Protein AF-A0A9D8S7I3-F1 (afdb_monomer)

Mean predicted aligned error: 7.68 Å

Nearest PDB structures (foldseek):
  5wd8-assembly2_B  TM=4.582E-01  e=3.144E+00  Legionella pneumophila subsp. pneumophila ATCC 43290
  5wd9-assembly1_A  TM=4.710E-01  e=4.206E+00  Legionella pneumophila subsp. pneumophila ATCC 43290
  8bfi-assembly1_C  TM=2.052E-01  e=3.720E-01  Homo sapiens
  5k2b-assembly1_A  TM=2.779E-01  e=8.708E+00  unclassified

Structure (mmCIF, N/CA/C/O backbone):
data_AF-A0A9D8S7I3-F1
#
_entry.id   AF-A0A9D8S7I3-F1
#
loop_
_atom_site.group_PDB
_atom_site.id
_atom_site.type_symbol
_atom_site.label_atom_id
_atom_site.label_alt_id
_atom_site.label_comp_id
_atom_site.label_asym_id
_atom_site.label_entity_id
_atom_site.label_seq_id
_atom_site.pdbx_PDB_ins_code
_atom_site.Cartn_x
_atom_site.Cartn_y
_atom_site.Cartn_z
_atom_site.occupancy
_atom_site.B_iso_or_equiv
_atom_site.auth_seq_id
_atom_site.auth_comp_id
_atom_site.auth_asym_id
_atom_site.auth_atom_id
_atom_site.pdbx_PDB_model_num
ATOM 1 N N . MET A 1 1 ? 36.099 31.586 11.667 1.00 36.06 1 MET A N 1
ATOM 2 C CA . MET A 1 1 ? 34.747 31.109 11.296 1.00 36.06 1 MET A CA 1
ATOM 3 C C . MET A 1 1 ? 34.737 30.812 9.806 1.00 36.06 1 MET A C 1
ATOM 5 O O . MET A 1 1 ? 34.717 31.742 9.014 1.00 36.06 1 MET A O 1
ATOM 9 N N . PHE A 1 2 ? 34.834 29.540 9.418 1.00 35.31 2 PHE A N 1
ATOM 10 C CA . PHE A 1 2 ? 34.779 29.132 8.013 1.00 35.31 2 PHE A CA 1
ATOM 11 C C . PHE A 1 2 ? 33.357 28.682 7.681 1.00 35.31 2 PHE A C 1
ATOM 13 O O . PHE A 1 2 ? 32.871 27.690 8.223 1.00 35.31 2 PHE A O 1
ATOM 20 N N . PHE A 1 3 ? 32.688 29.420 6.799 1.00 35.22 3 PHE A N 1
ATOM 21 C CA . PHE A 1 3 ? 31.424 28.997 6.211 1.00 35.22 3 PHE A CA 1
ATOM 22 C C . PHE A 1 3 ? 31.692 27.800 5.294 1.00 35.22 3 PHE A C 1
ATOM 24 O O . PHE A 1 3 ? 32.114 27.961 4.149 1.00 35.22 3 PHE A O 1
ATOM 31 N N . LYS A 1 4 ? 31.458 26.580 5.793 1.00 34.69 4 LYS A N 1
ATOM 32 C CA . LYS A 1 4 ? 31.319 25.407 4.924 1.00 34.69 4 LYS A CA 1
ATOM 33 C C . LYS A 1 4 ? 30.121 25.661 4.009 1.00 34.69 4 LYS A C 1
ATOM 35 O O . LYS A 1 4 ? 28.990 25.777 4.483 1.00 34.69 4 LYS A O 1
ATOM 40 N N . LYS A 1 5 ? 30.376 25.759 2.699 1.00 36.00 5 LYS A N 1
ATOM 41 C CA . LYS A 1 5 ? 29.340 25.613 1.669 1.00 36.00 5 LYS A CA 1
ATOM 42 C C . LYS A 1 5 ? 28.537 24.362 2.022 1.00 36.00 5 LYS A C 1
ATOM 44 O O . LYS A 1 5 ? 29.113 23.283 2.117 1.00 36.00 5 LYS A O 1
ATOM 49 N N . LYS A 1 6 ? 27.229 24.511 2.237 1.00 41.22 6 LYS A N 1
ATOM 50 C CA . LYS A 1 6 ? 26.318 23.367 2.261 1.00 41.22 6 LYS A CA 1
ATOM 51 C C . LYS A 1 6 ? 26.423 22.713 0.888 1.00 41.22 6 LYS A C 1
ATOM 53 O O . LYS A 1 6 ? 25.974 23.293 -0.101 1.00 41.22 6 LYS A O 1
ATOM 58 N N . GLU A 1 7 ? 27.073 21.558 0.824 1.00 38.31 7 GLU A N 1
ATOM 59 C CA . GLU A 1 7 ? 26.947 20.667 -0.318 1.00 38.31 7 GLU A CA 1
ATOM 60 C C . GLU A 1 7 ? 25.452 20.414 -0.507 1.00 38.31 7 GLU A C 1
ATOM 62 O O . GLU A 1 7 ? 24.740 20.034 0.427 1.00 38.31 7 GLU A O 1
ATOM 67 N N . LYS A 1 8 ? 24.941 20.730 -1.701 1.00 39.38 8 LYS A N 1
ATOM 68 C CA . LYS A 1 8 ? 23.616 20.255 -2.091 1.00 39.38 8 LYS A CA 1
ATOM 69 C C . LYS A 1 8 ? 23.688 18.730 -1.990 1.00 39.38 8 LYS A C 1
ATOM 71 O O . LYS A 1 8 ? 24.671 18.190 -2.499 1.00 39.38 8 LYS A O 1
ATOM 76 N N . PRO A 1 9 ? 22.713 18.039 -1.371 1.00 38.72 9 PRO A N 1
ATOM 77 C CA . PRO A 1 9 ? 22.682 16.588 -1.444 1.00 38.72 9 PRO A CA 1
ATOM 78 C C . PRO A 1 9 ? 22.732 16.245 -2.928 1.00 38.72 9 PRO A C 1
ATOM 80 O O . PRO A 1 9 ? 21.897 16.713 -3.708 1.00 38.72 9 PRO A O 1
ATOM 83 N N . GLN A 1 10 ? 23.794 15.554 -3.324 1.00 39.06 10 GLN A N 1
ATOM 84 C CA . GLN A 1 10 ? 24.026 15.122 -4.688 1.00 39.06 10 GLN A CA 1
ATOM 85 C C . GLN A 1 10 ? 22.962 14.061 -4.954 1.00 39.06 10 GLN A C 1
ATOM 87 O O . GLN A 1 10 ? 23.153 12.884 -4.681 1.00 39.06 10 GLN A O 1
ATOM 92 N N . GLY A 1 11 ? 21.762 14.519 -5.311 1.00 39.94 11 GLY A N 1
ATOM 93 C CA . GLY A 1 11 ? 20.590 13.670 -5.410 1.00 39.94 11 GLY A CA 1
ATOM 94 C C . GLY A 1 11 ? 20.844 12.617 -6.466 1.00 39.94 11 GLY A C 1
ATOM 95 O O . GLY A 1 11 ? 20.935 12.984 -7.624 1.00 39.94 11 GLY A O 1
ATOM 96 N N . TYR A 1 12 ? 20.987 11.361 -6.043 1.00 47.66 12 TYR A N 1
ATOM 97 C CA . TYR A 1 12 ? 20.798 10.134 -6.818 1.00 47.66 12 TYR A CA 1
ATOM 98 C C . TYR A 1 12 ? 21.032 10.262 -8.337 1.00 47.66 12 TYR A C 1
ATOM 100 O O . TYR A 1 12 ? 20.147 9.942 -9.124 1.00 47.66 12 TYR A O 1
ATOM 108 N N . VAL A 1 13 ? 22.199 10.742 -8.787 1.00 43.53 13 VAL A N 1
ATOM 109 C CA . VAL A 1 13 ? 22.517 10.766 -10.227 1.00 43.53 13 VAL A CA 1
ATOM 110 C C . VAL A 1 13 ? 23.346 9.535 -10.561 1.00 43.53 13 VAL A C 1
ATOM 112 O O . VAL A 1 13 ? 24.535 9.629 -10.860 1.00 43.53 13 VAL A O 1
ATOM 115 N N . HIS A 1 14 ? 22.719 8.360 -10.521 1.00 56.06 14 HIS A N 1
ATOM 116 C CA . HIS A 1 14 ? 23.231 7.255 -11.319 1.00 56.06 14 HIS A CA 1
ATOM 117 C C . HIS A 1 14 ? 22.845 7.561 -12.768 1.00 56.06 14 HIS A C 1
ATOM 119 O O . HIS A 1 14 ? 21.661 7.577 -13.094 1.00 56.06 14 HIS A O 1
ATOM 125 N N . ARG A 1 15 ? 23.814 7.887 -13.637 1.00 55.53 15 ARG A N 1
ATOM 126 C CA . ARG A 1 15 ? 23.542 7.921 -15.081 1.00 55.53 15 ARG A CA 1
ATOM 127 C C . ARG A 1 15 ? 23.283 6.478 -15.511 1.00 55.53 15 ARG A C 1
ATOM 129 O O . ARG A 1 15 ? 24.200 5.668 -15.367 1.00 55.53 15 ARG A O 1
ATOM 136 N N . PRO A 1 16 ? 22.084 6.146 -16.014 1.00 65.88 16 PRO A N 1
ATOM 137 C CA . PRO A 1 16 ? 21.847 4.827 -16.567 1.00 65.88 16 PRO A CA 1
ATOM 138 C C . PRO A 1 16 ? 22.812 4.564 -17.718 1.00 65.88 16 PRO A C 1
ATOM 140 O O . PRO A 1 16 ? 23.295 5.499 -18.368 1.00 65.88 16 PRO A O 1
ATOM 143 N N . ARG A 1 17 ? 23.095 3.283 -17.956 1.00 80.06 17 ARG A N 1
ATOM 144 C CA . ARG A 1 17 ? 23.746 2.862 -19.197 1.00 80.06 17 ARG A CA 1
AT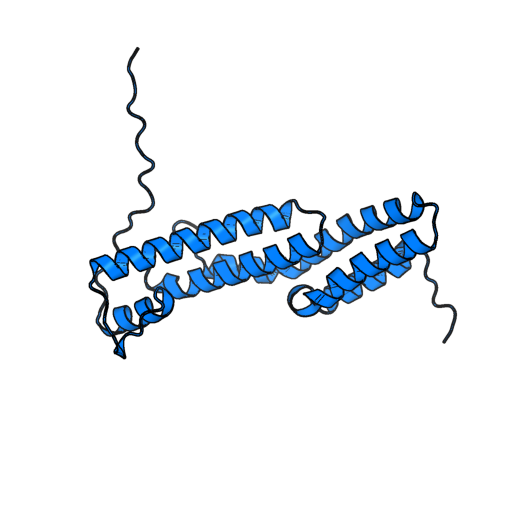OM 145 C C . ARG A 1 17 ? 22.894 3.281 -20.395 1.00 80.06 17 ARG A C 1
ATOM 147 O O . ARG A 1 17 ? 21.690 3.492 -20.254 1.00 80.06 17 ARG A O 1
ATOM 154 N N . ASP A 1 18 ? 23.508 3.319 -21.570 1.00 81.06 18 ASP A N 1
ATOM 155 C CA . ASP A 1 18 ? 22.733 3.452 -22.794 1.00 81.06 18 ASP A CA 1
ATOM 156 C C . ASP A 1 18 ? 21.750 2.276 -22.922 1.00 81.06 18 ASP A C 1
ATOM 158 O O . ASP A 1 18 ? 22.074 1.117 -22.630 1.00 81.06 18 ASP A O 1
ATOM 162 N N . PHE A 1 19 ? 20.528 2.621 -23.315 1.00 88.00 19 PHE A N 1
ATOM 163 C CA . PHE A 1 19 ? 19.430 1.690 -23.532 1.00 88.00 19 PHE A CA 1
ATOM 164 C C . PHE A 1 19 ? 19.308 1.399 -25.019 1.00 88.00 19 PHE A C 1
ATOM 166 O O . PHE A 1 19 ? 19.347 2.331 -25.838 1.00 88.00 19 PHE A O 1
ATOM 173 N N . ASP A 1 20 ? 19.105 0.134 -25.371 1.00 91.12 20 ASP A N 1
ATOM 174 C CA . ASP A 1 20 ? 18.772 -0.201 -26.748 1.00 91.12 20 ASP A CA 1
ATOM 175 C C . ASP A 1 20 ? 17.370 0.317 -27.126 1.00 91.12 20 ASP A C 1
ATOM 177 O O . ASP A 1 20 ? 16.644 0.939 -26.339 1.00 91.12 20 ASP A O 1
ATOM 181 N N . ARG A 1 21 ? 16.993 0.147 -28.394 1.00 90.50 21 ARG A N 1
ATOM 182 C CA . ARG A 1 21 ? 15.722 0.676 -28.891 1.00 90.50 21 ARG A CA 1
ATOM 183 C C . ARG A 1 21 ? 14.523 0.049 -28.181 1.00 90.50 21 ARG A C 1
ATOM 185 O O . ARG A 1 21 ? 13.572 0.782 -27.916 1.00 90.50 21 ARG A O 1
ATOM 192 N N . ASP A 1 22 ? 14.564 -1.243 -27.896 1.00 93.38 22 ASP A N 1
ATOM 193 C CA . ASP A 1 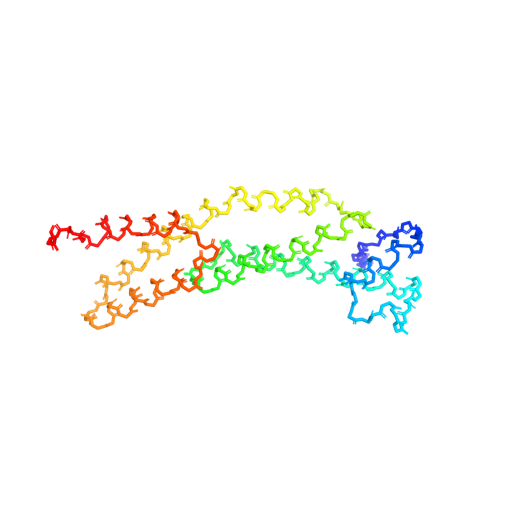22 ? 13.438 -1.976 -27.325 1.00 93.38 22 ASP A CA 1
ATOM 194 C C . ASP A 1 22 ? 13.287 -1.629 -25.840 1.00 93.38 22 ASP A C 1
ATOM 196 O O . ASP A 1 22 ? 12.192 -1.269 -25.400 1.00 93.38 22 ASP A O 1
ATOM 200 N N . GLU A 1 23 ? 14.399 -1.528 -25.112 1.00 93.56 23 GLU A N 1
ATOM 201 C CA . GLU A 1 23 ? 14.433 -1.041 -23.730 1.00 93.56 23 GLU A CA 1
ATOM 202 C C . GLU A 1 23 ? 13.864 0.376 -23.613 1.00 93.56 23 GLU A C 1
ATOM 204 O O . GLU A 1 23 ? 13.048 0.667 -22.740 1.00 93.56 23 GLU A O 1
ATOM 209 N N . ARG A 1 24 ? 14.220 1.282 -24.534 1.00 93.19 24 ARG A N 1
ATOM 210 C CA . ARG A 1 24 ? 13.663 2.647 -24.538 1.00 93.19 24 ARG A CA 1
ATOM 211 C C . ARG A 1 24 ? 12.149 2.658 -24.733 1.00 93.19 24 ARG A C 1
ATOM 213 O O . ARG A 1 24 ? 11.472 3.517 -24.164 1.00 93.19 24 ARG A O 1
ATOM 220 N N . ILE A 1 25 ? 11.623 1.743 -25.545 1.00 93.75 25 ILE A N 1
ATOM 221 C CA . ILE A 1 25 ? 10.183 1.598 -25.785 1.00 93.75 25 ILE A CA 1
ATOM 222 C C . ILE A 1 25 ? 9.488 1.104 -24.516 1.00 93.75 25 ILE A C 1
ATOM 224 O O . ILE A 1 25 ? 8.454 1.659 -24.137 1.00 93.75 25 ILE A O 1
ATOM 228 N N . GLU A 1 26 ? 10.043 0.090 -23.857 1.00 95.06 26 GLU A N 1
ATOM 229 C CA . GLU A 1 26 ? 9.508 -0.475 -22.615 1.00 95.06 26 GLU A CA 1
ATOM 230 C C . GLU A 1 26 ? 9.525 0.542 -21.477 1.00 95.06 26 GLU A C 1
ATOM 232 O O . GLU A 1 26 ? 8.480 0.832 -20.890 1.00 95.06 26 GLU A O 1
ATOM 237 N N . ILE A 1 27 ? 10.672 1.179 -21.243 1.00 94.81 27 ILE A N 1
ATOM 238 C CA . ILE A 1 27 ? 10.824 2.227 -20.234 1.00 94.81 27 ILE A CA 1
ATOM 239 C C . ILE A 1 27 ? 9.812 3.345 -20.480 1.00 94.81 27 ILE A C 1
ATOM 241 O O . ILE A 1 27 ? 9.127 3.759 -19.547 1.00 94.81 27 ILE A O 1
ATOM 245 N N . GLN A 1 28 ? 9.671 3.838 -21.717 1.00 95.75 28 GLN A N 1
ATOM 246 C CA . GLN A 1 28 ? 8.739 4.931 -22.002 1.00 95.75 28 GLN A CA 1
ATOM 247 C C . GLN A 1 28 ? 7.287 4.549 -21.678 1.00 95.75 28 GLN A C 1
ATOM 249 O O . GLN A 1 28 ? 6.560 5.395 -21.160 1.00 95.75 28 GLN A O 1
ATOM 254 N N . LYS A 1 29 ? 6.873 3.298 -21.928 1.00 95.50 29 LYS A N 1
ATOM 255 C CA . LYS A 1 29 ? 5.538 2.805 -21.543 1.00 95.50 29 LYS A CA 1
ATOM 256 C C . LYS A 1 29 ? 5.332 2.801 -20.024 1.00 95.50 29 LYS A C 1
ATOM 258 O O . LYS A 1 29 ? 4.202 2.969 -19.577 1.00 95.50 29 LYS A O 1
ATOM 263 N N . ILE A 1 30 ? 6.400 2.618 -19.247 1.00 95.62 30 ILE A N 1
ATOM 264 C CA . ILE A 1 30 ? 6.362 2.634 -17.778 1.00 95.62 30 ILE A CA 1
ATOM 265 C C . ILE A 1 30 ? 6.309 4.074 -17.251 1.00 95.62 30 ILE A C 1
ATOM 267 O O . ILE A 1 30 ? 5.492 4.396 -16.390 1.00 95.62 30 ILE A O 1
ATOM 271 N N . VAL A 1 31 ? 7.184 4.952 -17.755 1.00 94.94 31 VAL A N 1
ATOM 272 C CA . VAL A 1 31 ? 7.457 6.260 -17.129 1.00 94.94 31 VAL A CA 1
ATOM 273 C C . VAL A 1 31 ? 6.726 7.437 -17.782 1.00 94.94 31 VAL A C 1
ATOM 275 O O . VAL A 1 31 ? 6.792 8.557 -17.273 1.00 94.94 31 VAL A O 1
ATOM 278 N N . SER A 1 32 ? 6.047 7.228 -18.915 1.00 92.19 32 SER A N 1
ATOM 279 C CA . SER A 1 32 ? 5.381 8.286 -19.679 1.00 92.19 32 SER A CA 1
ATOM 280 C C . SER A 1 32 ? 3.985 7.885 -20.145 1.00 92.19 32 SER A C 1
ATOM 282 O O . SER A 1 32 ? 3.738 6.757 -20.554 1.00 92.19 32 SER A O 1
ATOM 284 N N . SER A 1 33 ? 3.076 8.860 -20.174 1.00 89.94 33 SER A N 1
ATOM 285 C CA . SER A 1 33 ? 1.763 8.718 -20.808 1.00 89.94 33 SER A CA 1
ATOM 286 C C . SER A 1 33 ? 1.793 8.947 -22.322 1.00 89.94 33 SER A C 1
ATOM 288 O O . SER A 1 33 ? 0.779 8.741 -22.986 1.00 89.94 33 SER A O 1
ATOM 290 N N . ILE A 1 34 ? 2.921 9.398 -22.888 1.00 88.62 34 ILE A N 1
ATOM 291 C CA . ILE A 1 34 ? 3.056 9.635 -24.329 1.00 88.62 34 ILE A CA 1
ATOM 292 C C . ILE A 1 34 ? 3.285 8.288 -25.023 1.00 88.62 34 ILE A C 1
ATOM 294 O O . ILE A 1 34 ? 4.346 7.685 -24.823 1.00 88.62 34 ILE A O 1
ATOM 298 N N . PRO A 1 35 ? 2.359 7.825 -25.887 1.00 86.00 35 PRO A N 1
ATOM 299 C CA . PRO A 1 35 ? 2.538 6.565 -26.589 1.00 86.00 35 PRO A CA 1
ATOM 300 C C . PRO A 1 35 ? 3.760 6.619 -27.503 1.00 86.00 35 PRO A C 1
ATOM 302 O O . PRO A 1 35 ? 3.950 7.583 -28.251 1.00 86.00 35 PRO A O 1
ATOM 305 N N . VAL A 1 36 ? 4.551 5.548 -27.502 1.00 86.12 36 VAL A N 1
ATOM 306 C CA . VAL A 1 36 ? 5.723 5.399 -28.382 1.00 86.12 36 VAL A CA 1
ATOM 307 C C . VAL A 1 36 ? 5.333 5.528 -29.858 1.00 86.12 36 VAL A C 1
ATOM 309 O O . VAL A 1 36 ? 6.068 6.133 -30.634 1.00 86.12 36 VAL A O 1
ATOM 312 N N . THR A 1 37 ? 4.146 5.036 -30.233 1.00 84.81 37 THR A N 1
ATOM 313 C CA . THR A 1 37 ? 3.577 5.157 -31.587 1.00 84.81 37 THR A CA 1
ATOM 314 C C . THR A 1 37 ? 3.379 6.604 -32.026 1.00 84.81 37 THR A C 1
ATOM 316 O O . THR A 1 37 ? 3.441 6.898 -33.215 1.00 84.81 37 THR A O 1
ATOM 319 N N . ARG A 1 38 ? 3.154 7.516 -31.073 1.00 86.81 38 ARG A N 1
ATOM 320 C CA . ARG A 1 38 ? 3.008 8.947 -31.336 1.00 86.81 38 ARG A CA 1
ATOM 321 C C . ARG A 1 38 ? 4.362 9.641 -31.384 1.00 86.81 38 ARG A C 1
ATOM 323 O O . ARG A 1 38 ? 4.583 10.482 -32.251 1.00 86.81 38 ARG A O 1
ATOM 330 N N . LYS A 1 39 ? 5.233 9.358 -30.413 1.00 90.69 39 LYS A N 1
ATOM 331 C CA . LYS A 1 39 ? 6.558 9.976 -30.317 1.00 90.69 39 LYS A CA 1
ATOM 332 C C . LYS A 1 39 ? 7.472 9.177 -29.396 1.00 90.69 39 LYS A C 1
ATOM 334 O O . LYS A 1 39 ? 7.152 8.990 -28.225 1.00 90.69 39 LYS A O 1
ATOM 339 N N . MET A 1 40 ? 8.650 8.814 -29.892 1.00 92.38 40 MET A N 1
ATOM 340 C CA . MET A 1 40 ? 9.737 8.306 -29.058 1.00 92.38 40 MET A CA 1
ATOM 341 C C . MET A 1 40 ? 10.455 9.480 -28.378 1.00 92.38 40 MET A C 1
ATOM 343 O O . MET A 1 40 ? 10.815 10.461 -29.034 1.00 92.38 40 MET A O 1
ATOM 347 N N . LEU A 1 41 ? 10.644 9.405 -27.061 1.00 91.44 41 LEU A N 1
ATOM 348 C CA . LEU A 1 41 ? 11.375 10.425 -26.311 1.00 91.44 41 LEU A CA 1
ATOM 349 C C . LEU A 1 41 ? 12.864 10.410 -26.682 1.00 91.44 41 LEU A C 1
ATOM 351 O O . LEU A 1 41 ? 13.447 9.350 -26.930 1.00 91.44 41 LEU A O 1
ATOM 355 N N . SER A 1 42 ? 13.494 11.590 -26.692 1.00 92.19 42 SER A N 1
ATOM 356 C CA . SER A 1 42 ? 14.958 11.676 -26.736 1.00 92.19 42 SER A CA 1
ATOM 357 C C . SER A 1 42 ? 15.553 11.037 -25.480 1.00 92.19 42 SER A C 1
ATOM 359 O O . SER A 1 42 ? 14.863 10.898 -24.469 1.00 92.19 42 SER A O 1
ATOM 361 N N . TYR A 1 43 ? 16.829 10.655 -25.541 1.00 89.75 43 TYR A N 1
ATOM 362 C CA . TYR A 1 43 ? 17.506 10.026 -24.407 1.00 89.75 43 TYR A CA 1
ATOM 363 C C . TYR A 1 43 ? 17.399 10.886 -23.138 1.00 89.75 43 TYR A C 1
ATOM 365 O O . TYR A 1 43 ? 16.859 10.426 -22.140 1.00 89.75 43 TYR A O 1
ATOM 373 N N . ASP A 1 44 ? 17.753 12.172 -23.207 1.00 90.50 44 ASP A N 1
ATOM 374 C CA . ASP A 1 44 ? 17.698 13.076 -22.046 1.00 90.50 44 ASP A CA 1
ATOM 375 C C . ASP A 1 44 ? 16.288 13.230 -21.452 1.00 90.50 44 ASP A C 1
ATOM 377 O O . ASP A 1 44 ? 16.115 13.280 -20.229 1.00 90.50 44 ASP A O 1
ATOM 381 N N . LEU A 1 45 ? 15.256 13.271 -22.304 1.00 92.88 45 LEU A N 1
ATOM 382 C CA . LEU A 1 45 ? 13.865 13.338 -21.849 1.00 92.88 45 LEU A CA 1
ATOM 383 C C . LEU A 1 45 ? 13.426 12.028 -21.191 1.00 92.88 45 LEU A C 1
ATOM 385 O O . LEU A 1 45 ? 12.714 12.067 -20.189 1.00 92.88 45 LEU A O 1
ATOM 389 N N . LEU A 1 46 ? 13.864 10.884 -21.721 1.00 92.81 46 LEU A N 1
ATOM 390 C CA . LEU A 1 46 ? 13.591 9.576 -21.133 1.00 92.81 46 LEU A CA 1
ATOM 391 C C . LEU A 1 46 ? 14.266 9.440 -19.763 1.00 92.81 46 LEU A C 1
ATOM 393 O O . LEU A 1 46 ? 13.604 9.066 -18.800 1.00 92.81 46 LEU A O 1
ATOM 397 N N . ILE A 1 47 ? 15.538 9.832 -19.645 1.00 91.69 47 ILE A N 1
ATOM 398 C CA . ILE A 1 47 ? 16.272 9.856 -18.371 1.00 91.69 47 ILE A CA 1
ATOM 399 C C . ILE A 1 47 ? 15.585 10.768 -17.352 1.00 91.69 47 ILE A C 1
ATOM 401 O O . ILE A 1 47 ? 15.447 10.411 -16.181 1.00 91.69 47 ILE A O 1
ATOM 405 N N . THR A 1 48 ? 15.105 11.934 -17.782 1.00 92.94 48 THR A N 1
ATOM 406 C CA . THR A 1 48 ? 14.347 12.843 -16.912 1.00 92.94 48 THR A CA 1
ATOM 407 C C . THR A 1 48 ? 13.031 12.211 -16.451 1.00 92.94 48 THR A C 1
ATOM 409 O O . THR A 1 48 ? 12.671 12.312 -15.277 1.00 92.94 48 THR A O 1
ATOM 412 N N . ALA A 1 49 ? 12.319 11.528 -17.350 1.00 94.38 49 ALA A N 1
ATOM 413 C CA . ALA A 1 49 ? 11.078 10.836 -17.022 1.00 94.38 49 ALA A CA 1
ATOM 414 C C . ALA A 1 49 ? 11.303 9.678 -16.034 1.00 94.38 49 ALA A C 1
ATOM 416 O O . ALA A 1 49 ? 10.559 9.581 -15.059 1.00 94.38 49 ALA A O 1
ATOM 417 N N . ILE A 1 50 ? 12.361 8.875 -16.220 1.00 93.94 50 ILE A N 1
ATOM 418 C CA . ILE A 1 50 ? 12.762 7.822 -15.272 1.00 93.94 50 ILE A CA 1
ATOM 419 C C . ILE A 1 50 ? 13.018 8.418 -13.888 1.00 93.94 50 ILE A C 1
ATOM 421 O O . ILE A 1 50 ? 12.413 7.981 -12.912 1.00 93.94 50 ILE A O 1
ATOM 425 N N . ASN A 1 51 ? 13.861 9.452 -13.801 1.00 92.94 51 ASN A N 1
ATOM 426 C CA . ASN A 1 51 ? 14.189 10.096 -12.529 1.00 92.94 51 ASN A CA 1
ATOM 427 C C . ASN A 1 51 ? 12.937 10.605 -11.805 1.00 92.94 51 ASN A C 1
ATOM 429 O O . ASN A 1 51 ? 12.746 10.340 -10.619 1.00 92.94 51 ASN A O 1
ATOM 433 N N . ASN A 1 52 ? 12.051 11.300 -12.521 1.00 94.38 52 ASN A N 1
ATOM 434 C CA . ASN A 1 52 ? 10.808 11.808 -11.946 1.00 94.38 52 ASN A CA 1
ATOM 435 C C . ASN A 1 52 ? 9.895 10.677 -11.465 1.00 94.38 52 ASN A C 1
ATOM 437 O O . ASN A 1 52 ? 9.303 10.785 -10.390 1.00 94.38 52 ASN A O 1
ATOM 441 N N . TYR A 1 53 ? 9.794 9.597 -12.237 1.00 95.75 53 TYR A N 1
ATOM 442 C CA . TYR A 1 53 ? 9.006 8.422 -11.888 1.00 95.75 53 TYR A CA 1
ATOM 443 C C . TYR A 1 53 ? 9.545 7.729 -10.627 1.00 95.75 53 TYR A C 1
ATOM 445 O O . TYR A 1 53 ? 8.777 7.475 -9.696 1.00 95.75 53 TYR A O 1
ATOM 453 N N . VAL A 1 54 ? 10.857 7.491 -10.554 1.00 94.75 54 VAL A N 1
ATOM 454 C CA . VAL A 1 54 ? 11.521 6.879 -9.391 1.00 94.75 54 VAL A CA 1
ATOM 455 C C . VAL A 1 54 ? 11.344 7.756 -8.151 1.00 94.75 54 VAL A C 1
ATOM 457 O O . VAL A 1 54 ? 10.816 7.300 -7.138 1.00 94.75 54 VAL A O 1
ATOM 460 N N . VAL A 1 55 ? 11.695 9.043 -8.238 1.00 94.06 55 VAL A N 1
ATOM 461 C CA . VAL A 1 55 ? 11.591 9.985 -7.111 1.00 94.06 55 VAL A CA 1
ATOM 462 C C . VAL A 1 55 ? 10.150 10.116 -6.619 1.00 94.06 55 VAL A C 1
ATOM 464 O O . VAL A 1 55 ? 9.917 10.197 -5.411 1.00 94.06 55 VAL A O 1
ATOM 467 N N . LYS A 1 56 ? 9.170 10.138 -7.531 1.00 96.12 56 LYS A N 1
ATOM 468 C CA . LYS A 1 56 ? 7.749 10.184 -7.172 1.00 96.12 56 LYS A CA 1
ATOM 469 C C . LYS A 1 56 ? 7.345 8.945 -6.374 1.00 96.12 56 LYS A C 1
ATOM 471 O O . LYS A 1 56 ? 6.776 9.101 -5.296 1.00 96.12 56 LYS A O 1
ATOM 476 N N . ASN A 1 57 ? 7.634 7.746 -6.880 1.00 97.12 57 ASN A N 1
ATOM 477 C CA . ASN A 1 57 ? 7.222 6.507 -6.220 1.00 97.12 57 ASN A CA 1
ATOM 478 C C . ASN A 1 57 ? 7.937 6.309 -4.875 1.00 97.12 57 ASN A C 1
ATOM 480 O O . ASN A 1 57 ? 7.271 5.976 -3.902 1.00 97.12 57 ASN A O 1
ATOM 484 N N . ILE A 1 58 ? 9.228 6.648 -4.761 1.00 95.31 58 ILE A N 1
ATOM 485 C CA . ILE A 1 58 ? 9.946 6.628 -3.472 1.00 95.31 58 ILE A CA 1
ATOM 486 C C . ILE A 1 58 ? 9.274 7.552 -2.447 1.00 95.31 58 ILE A C 1
ATOM 488 O O . ILE A 1 58 ? 9.074 7.168 -1.297 1.00 95.31 58 ILE A O 1
ATOM 492 N N . LYS A 1 59 ? 8.896 8.776 -2.844 1.00 96.44 59 LYS A N 1
ATOM 493 C CA . LYS A 1 59 ? 8.222 9.721 -1.936 1.00 96.44 59 LYS A CA 1
ATOM 494 C C . LYS A 1 59 ? 6.854 9.217 -1.481 1.00 96.44 59 LYS A C 1
ATOM 496 O O . LYS A 1 59 ? 6.517 9.384 -0.310 1.00 96.44 59 LYS A O 1
ATOM 501 N N . ILE A 1 60 ? 6.075 8.636 -2.395 1.00 97.19 60 ILE A N 1
ATOM 502 C CA . ILE A 1 60 ? 4.768 8.046 -2.078 1.00 97.19 60 ILE A CA 1
ATOM 503 C C . ILE A 1 60 ? 4.958 6.885 -1.100 1.00 97.19 60 ILE A C 1
ATOM 505 O O . ILE A 1 60 ? 4.399 6.937 -0.007 1.00 97.19 60 ILE A O 1
ATOM 509 N N . GLY A 1 61 ? 5.819 5.919 -1.432 1.00 97.00 61 GLY A N 1
ATOM 510 C CA .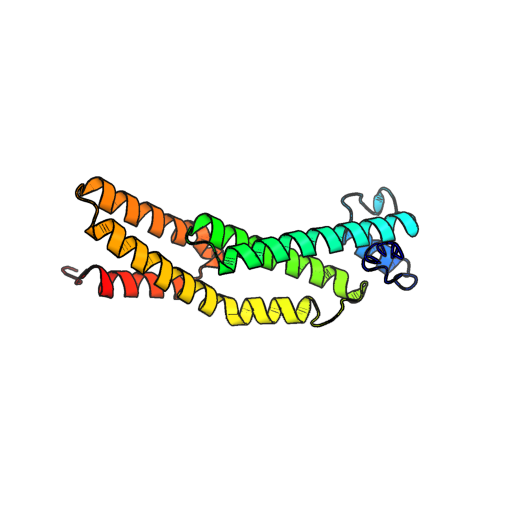 GLY A 1 61 ? 6.096 4.752 -0.594 1.00 97.00 61 GLY A CA 1
ATOM 511 C C . GLY A 1 61 ? 6.609 5.124 0.796 1.00 97.00 61 GLY A C 1
ATOM 512 O O . GLY A 1 61 ? 6.107 4.618 1.794 1.00 97.00 61 GLY A O 1
ATOM 513 N N . ALA A 1 62 ? 7.529 6.087 0.905 1.00 94.94 62 ALA A N 1
ATOM 514 C CA . ALA A 1 62 ? 8.047 6.532 2.200 1.00 94.94 62 ALA A CA 1
ATOM 515 C C . ALA A 1 62 ? 6.971 7.186 3.089 1.00 94.94 62 ALA A C 1
ATOM 517 O O . ALA A 1 62 ? 6.929 6.954 4.300 1.00 94.94 62 ALA A O 1
ATOM 518 N N . ASN A 1 63 ? 6.088 8.006 2.509 1.00 96.19 63 ASN A N 1
ATOM 519 C CA . ASN A 1 63 ? 4.980 8.608 3.253 1.00 96.19 63 ASN A CA 1
ATOM 520 C C . ASN A 1 63 ? 3.934 7.561 3.650 1.00 96.19 63 ASN A C 1
ATOM 522 O O . ASN A 1 63 ? 3.463 7.566 4.787 1.00 96.19 63 ASN A O 1
ATOM 526 N N . ALA A 1 64 ? 3.620 6.646 2.739 1.00 97.44 64 ALA A N 1
ATOM 527 C CA . ALA A 1 64 ? 2.712 5.539 2.971 1.00 97.44 64 ALA A CA 1
ATOM 528 C C . ALA A 1 64 ? 3.213 4.627 4.105 1.00 97.44 64 ALA A C 1
ATOM 530 O O . ALA A 1 64 ? 2.490 4.396 5.072 1.00 97.44 64 ALA A O 1
ATOM 531 N N . ALA A 1 65 ? 4.485 4.221 4.073 1.00 96.00 65 ALA A N 1
ATOM 532 C CA . ALA A 1 65 ? 5.119 3.444 5.137 1.00 96.00 65 ALA A CA 1
ATOM 533 C C . ALA A 1 65 ? 5.062 4.158 6.498 1.00 96.00 65 ALA A C 1
ATOM 535 O O . ALA A 1 65 ? 4.796 3.529 7.522 1.00 96.00 65 ALA A O 1
ATOM 536 N N . ARG A 1 66 ? 5.263 5.484 6.540 1.00 96.38 66 ARG A N 1
ATOM 537 C CA . ARG A 1 66 ? 5.109 6.257 7.785 1.00 96.38 66 ARG A CA 1
ATOM 538 C C . ARG A 1 66 ? 3.683 6.168 8.327 1.00 96.38 66 ARG A C 1
ATOM 540 O O . ARG A 1 66 ? 3.501 5.977 9.527 1.00 96.38 66 ARG A O 1
ATOM 547 N N . ASN A 1 67 ? 2.684 6.305 7.463 1.00 95.88 67 ASN A N 1
ATOM 548 C CA . ASN A 1 67 ? 1.285 6.269 7.876 1.00 95.88 67 ASN A CA 1
ATOM 549 C C . ASN A 1 67 ? 0.874 4.879 8.360 1.00 95.88 67 ASN A C 1
ATOM 551 O O . ASN A 1 67 ? 0.246 4.789 9.409 1.00 95.88 67 ASN A O 1
ATOM 555 N N . VAL A 1 68 ? 1.281 3.814 7.661 1.00 96.12 68 VAL A N 1
ATOM 556 C CA . VAL A 1 68 ? 1.030 2.415 8.063 1.00 96.12 68 VAL A CA 1
ATOM 557 C C . VAL A 1 68 ? 1.513 2.149 9.490 1.00 96.12 68 VAL A C 1
ATOM 559 O O . VAL A 1 68 ? 0.841 1.456 10.243 1.00 96.12 68 VAL A O 1
ATOM 562 N N . ASN A 1 69 ? 2.641 2.745 9.884 1.00 91.94 69 ASN A N 1
ATOM 563 C CA . ASN A 1 69 ? 3.232 2.540 11.206 1.00 91.94 69 ASN A CA 1
ATOM 564 C C . ASN A 1 69 ? 2.694 3.466 12.309 1.00 91.94 69 ASN A C 1
ATOM 566 O O . ASN A 1 69 ? 3.014 3.247 13.473 1.00 91.94 69 ASN A O 1
ATOM 570 N N . THR A 1 70 ? 1.964 4.538 11.983 1.00 93.62 70 THR A N 1
ATOM 571 C CA . THR A 1 70 ? 1.625 5.583 12.977 1.00 93.62 70 THR A CA 1
ATOM 572 C C . THR A 1 70 ? 0.143 5.913 13.072 1.00 93.62 70 THR A C 1
ATOM 574 O O . THR A 1 70 ? -0.299 6.440 14.094 1.00 93.62 70 THR A O 1
ATOM 577 N N . THR A 1 71 ? -0.641 5.644 12.029 1.00 95.56 71 THR A N 1
ATOM 578 C CA . THR A 1 71 ? -2.064 5.972 12.036 1.00 95.56 71 THR A CA 1
ATOM 579 C C . THR A 1 71 ? -2.853 5.016 12.922 1.00 95.56 71 THR A C 1
ATOM 581 O O . THR A 1 71 ? -2.533 3.840 13.041 1.00 95.56 71 THR A O 1
ATOM 584 N N . LYS A 1 72 ? -3.947 5.527 13.484 1.00 93.94 72 LYS A N 1
ATOM 585 C CA . LYS A 1 72 ? -4.968 4.746 14.199 1.00 93.94 72 LYS A CA 1
ATOM 586 C C . LYS A 1 72 ? -6.291 4.686 13.438 1.00 93.94 72 LYS A C 1
ATOM 588 O O . LYS A 1 72 ? -7.242 4.055 13.883 1.00 93.94 72 LYS A O 1
ATOM 593 N N . HIS A 1 73 ? -6.368 5.367 12.295 1.00 93.69 73 HIS A N 1
ATOM 594 C CA . HIS A 1 73 ? -7.576 5.454 11.484 1.00 93.69 73 HIS A CA 1
ATOM 595 C C . HIS A 1 73 ? -7.542 4.387 10.384 1.00 93.69 73 HIS A C 1
ATOM 597 O O . HIS A 1 73 ? -6.689 4.491 9.495 1.00 93.69 73 HIS A O 1
ATOM 603 N N . PRO A 1 74 ? -8.473 3.411 10.381 1.00 94.25 74 PRO A N 1
ATOM 604 C CA . PRO A 1 74 ? -8.471 2.315 9.410 1.00 94.25 74 PRO A CA 1
ATOM 605 C C . PRO A 1 74 ? -8.441 2.781 7.952 1.00 94.25 74 PRO A C 1
ATOM 607 O O . PRO A 1 74 ? -7.659 2.271 7.158 1.00 94.25 74 PRO A O 1
ATOM 610 N N . GLN A 1 75 ? -9.208 3.818 7.608 1.00 92.62 75 GLN A N 1
ATOM 611 C CA . GLN A 1 75 ? -9.236 4.358 6.243 1.00 92.62 75 GLN A CA 1
ATOM 612 C C . GLN A 1 75 ? -7.861 4.857 5.775 1.00 92.62 75 GLN A C 1
ATOM 614 O O . GLN A 1 75 ? -7.419 4.550 4.669 1.00 92.62 75 GLN A O 1
ATOM 619 N N . VAL A 1 76 ? -7.146 5.582 6.642 1.00 95.81 76 VAL A N 1
ATOM 620 C CA . VAL A 1 76 ? -5.797 6.083 6.340 1.00 95.81 76 VAL A CA 1
ATOM 621 C C . VAL A 1 76 ? -4.801 4.929 6.276 1.00 95.81 76 VAL A C 1
ATOM 623 O O . VAL A 1 76 ? -3.931 4.928 5.407 1.00 95.81 76 VAL A O 1
ATOM 626 N N . PHE A 1 77 ? -4.938 3.943 7.166 1.00 97.94 77 PHE A N 1
ATOM 627 C CA . PHE A 1 77 ? -4.090 2.755 7.196 1.00 97.94 77 PHE A CA 1
ATOM 628 C C . PHE A 1 77 ? -4.179 1.967 5.886 1.00 97.94 77 PHE A C 1
ATOM 630 O O . PHE A 1 77 ? -3.164 1.789 5.216 1.00 97.94 77 PHE A O 1
ATOM 637 N N . PHE A 1 78 ? -5.383 1.561 5.470 1.00 97.12 78 PHE A N 1
ATOM 638 C CA . PHE A 1 78 ? -5.557 0.753 4.261 1.00 97.12 78 PHE A CA 1
ATOM 639 C C . PHE A 1 78 ? -5.233 1.528 2.984 1.00 97.12 78 PHE A C 1
ATOM 641 O O . PHE A 1 78 ? -4.592 0.974 2.093 1.00 97.12 78 PHE A O 1
ATOM 648 N N . SER A 1 79 ? -5.588 2.817 2.903 1.00 96.69 79 SER A N 1
ATOM 649 C CA . SER A 1 79 ? -5.149 3.667 1.788 1.00 96.69 79 SER A CA 1
ATOM 650 C C . SER A 1 79 ? -3.623 3.714 1.696 1.00 96.69 79 SER A C 1
ATOM 652 O O . SER A 1 79 ? -3.066 3.556 0.615 1.00 96.69 79 SER A O 1
ATOM 654 N N . SER A 1 80 ? -2.939 3.861 2.834 1.00 97.81 80 SER A N 1
ATOM 655 C CA . SER A 1 80 ? -1.476 3.899 2.865 1.00 97.81 80 SER A CA 1
ATOM 656 C C . SER A 1 80 ? -0.858 2.535 2.547 1.00 97.81 80 SER A C 1
ATOM 658 O O . SER A 1 80 ? 0.154 2.480 1.864 1.00 97.81 80 SER A O 1
ATOM 660 N N . MET A 1 81 ? -1.467 1.419 2.958 1.00 97.44 81 MET A N 1
ATOM 661 C CA . MET A 1 81 ? -1.016 0.085 2.538 1.00 97.44 81 MET A CA 1
ATOM 662 C C . MET A 1 81 ? -1.089 -0.085 1.015 1.00 97.44 81 MET A C 1
ATOM 664 O O . MET A 1 81 ? -0.126 -0.563 0.415 1.00 97.44 81 MET A O 1
ATOM 668 N N . ARG A 1 82 ? -2.183 0.355 0.375 1.00 97.19 82 ARG A N 1
ATOM 669 C CA . ARG A 1 82 ? -2.308 0.327 -1.095 1.00 97.19 82 ARG A CA 1
ATOM 670 C C . ARG A 1 82 ? -1.249 1.186 -1.772 1.00 97.19 82 ARG A C 1
ATOM 672 O O . ARG A 1 82 ? -0.607 0.724 -2.711 1.00 97.19 82 ARG A O 1
ATOM 679 N N . ASP A 1 83 ? -1.041 2.404 -1.279 1.00 97.94 83 ASP A N 1
ATOM 680 C CA . ASP A 1 83 ? -0.037 3.317 -1.828 1.00 97.94 83 ASP A CA 1
ATOM 681 C C . ASP A 1 83 ? 1.382 2.756 -1.676 1.00 97.94 83 ASP A C 1
ATOM 683 O O . ASP A 1 83 ? 2.198 2.871 -2.594 1.00 97.94 83 ASP A O 1
ATOM 687 N N . LEU A 1 84 ? 1.682 2.115 -0.542 1.00 97.69 84 LEU A N 1
ATOM 688 C CA . LEU A 1 84 ? 2.965 1.463 -0.296 1.00 97.69 84 LEU A CA 1
ATOM 689 C C . LEU A 1 84 ? 3.201 0.317 -1.288 1.00 97.69 84 LEU A C 1
ATOM 691 O O . LEU A 1 84 ? 4.230 0.305 -1.961 1.00 97.69 84 LEU A O 1
ATOM 695 N N . ILE A 1 85 ? 2.239 -0.598 -1.428 1.00 97.38 85 ILE A N 1
ATOM 696 C CA . ILE A 1 85 ? 2.328 -1.727 -2.367 1.00 97.38 85 ILE A CA 1
ATOM 697 C C . ILE A 1 85 ? 2.453 -1.214 -3.807 1.00 97.38 85 ILE A C 1
ATOM 699 O O . ILE A 1 85 ? 3.432 -1.519 -4.483 1.00 97.38 85 ILE A O 1
ATOM 703 N N . SER A 1 86 ? 1.532 -0.355 -4.252 1.00 97.69 86 SER A N 1
ATOM 704 C CA . SER A 1 86 ? 1.496 0.138 -5.634 1.00 97.69 86 SER A CA 1
ATOM 705 C C . SER A 1 86 ? 2.742 0.941 -6.012 1.00 97.69 86 SER A C 1
ATOM 707 O O . SER A 1 86 ? 3.279 0.787 -7.111 1.00 97.69 86 SER A O 1
ATOM 709 N N . SER A 1 87 ? 3.251 1.789 -5.111 1.00 97.69 87 SER A N 1
ATOM 710 C CA . SER A 1 87 ? 4.497 2.518 -5.374 1.00 97.69 87 SER A CA 1
ATOM 711 C C . SER A 1 87 ? 5.706 1.586 -5.454 1.00 97.69 87 SER A C 1
ATOM 713 O O . SER A 1 87 ? 6.576 1.812 -6.295 1.00 97.69 87 SER A O 1
ATOM 715 N N . THR A 1 88 ? 5.738 0.512 -4.663 1.00 97.69 88 THR A N 1
ATOM 716 C CA . THR A 1 88 ? 6.819 -0.482 -4.695 1.00 97.69 88 THR A CA 1
ATOM 717 C C . THR A 1 88 ? 6.747 -1.332 -5.967 1.00 97.69 88 THR A C 1
ATOM 719 O O . THR A 1 88 ? 7.743 -1.437 -6.676 1.00 97.69 88 THR A O 1
ATOM 722 N N . GLU A 1 89 ? 5.566 -1.824 -6.357 1.00 98.12 89 GLU A N 1
ATOM 723 C CA . GLU A 1 89 ? 5.330 -2.506 -7.644 1.00 98.12 89 GLU A CA 1
ATOM 724 C C . GLU A 1 89 ? 5.749 -1.646 -8.843 1.00 98.12 89 GLU A C 1
ATOM 726 O O . GLU A 1 89 ? 6.313 -2.124 -9.828 1.00 98.12 89 GLU A O 1
ATOM 731 N N . ASN A 1 90 ? 5.489 -0.343 -8.770 1.00 97.19 90 ASN A N 1
ATOM 732 C CA . ASN A 1 90 ? 5.912 0.597 -9.796 1.00 97.19 90 ASN A CA 1
ATOM 733 C C . ASN A 1 90 ? 7.437 0.724 -9.879 1.00 97.19 90 ASN A C 1
ATOM 735 O O . ASN A 1 90 ? 7.955 0.876 -10.987 1.00 97.19 90 ASN A O 1
ATOM 739 N N . LEU A 1 91 ? 8.147 0.653 -8.751 1.00 96.50 91 LEU A N 1
ATOM 740 C CA . LEU A 1 91 ? 9.610 0.642 -8.716 1.00 96.50 91 LEU A CA 1
ATOM 741 C C . LEU A 1 91 ? 10.190 -0.693 -9.208 1.00 96.50 91 LEU A C 1
ATOM 743 O O . LEU A 1 91 ? 11.193 -0.672 -9.916 1.00 96.50 91 LEU A O 1
ATOM 747 N N . VAL A 1 92 ? 9.530 -1.825 -8.946 1.00 97.19 92 VAL A N 1
ATOM 748 C CA . VAL A 1 92 ? 9.913 -3.138 -9.506 1.00 97.19 92 VAL A CA 1
ATOM 749 C C . VAL A 1 92 ? 9.952 -3.094 -11.035 1.00 97.19 92 VAL A C 1
ATOM 751 O O . VAL A 1 92 ? 10.905 -3.558 -11.650 1.00 97.19 92 VAL A O 1
ATOM 754 N N . LYS A 1 93 ? 8.970 -2.448 -11.678 1.00 96.25 93 LYS A N 1
ATOM 755 C CA . LYS A 1 93 ? 8.927 -2.331 -13.150 1.00 96.25 93 LYS A CA 1
ATOM 756 C C . LYS A 1 93 ? 10.151 -1.629 -13.746 1.00 96.25 93 LYS A C 1
ATOM 758 O O . LYS A 1 93 ? 10.495 -1.898 -14.892 1.00 96.25 93 LYS A O 1
ATOM 763 N N . ILE A 1 94 ? 10.773 -0.703 -13.010 1.00 94.88 94 ILE A N 1
ATOM 764 C CA . ILE A 1 94 ? 11.932 0.061 -13.498 1.00 94.88 94 ILE A CA 1
ATOM 765 C C . ILE A 1 94 ? 13.272 -0.507 -13.010 1.00 94.88 94 ILE A C 1
ATOM 767 O O . ILE A 1 94 ? 14.316 -0.126 -13.532 1.00 94.88 94 ILE A O 1
ATOM 771 N N . GLU A 1 95 ? 13.255 -1.443 -12.061 1.00 93.75 95 GLU A N 1
ATOM 772 C CA . GLU A 1 95 ? 14.436 -2.099 -11.489 1.00 93.75 95 GLU A CA 1
ATOM 773 C C . GLU A 1 95 ? 15.394 -2.723 -12.522 1.00 93.75 95 GLU A C 1
ATOM 775 O O . GLU A 1 95 ? 16.601 -2.530 -12.371 1.00 93.75 95 GLU A O 1
ATOM 780 N N . PRO A 1 96 ? 14.937 -3.348 -13.630 1.00 92.31 96 PRO A N 1
ATOM 781 C CA . PRO A 1 96 ? 15.854 -3.852 -14.660 1.00 92.31 96 PRO A CA 1
ATOM 782 C C . PRO A 1 96 ? 16.693 -2.759 -15.344 1.00 92.31 96 PRO A C 1
ATOM 784 O O . PRO A 1 96 ? 17.778 -3.029 -15.864 1.00 92.31 96 PRO A O 1
ATOM 787 N N . TYR A 1 97 ? 16.200 -1.517 -15.346 1.00 91.12 97 TYR A N 1
ATOM 788 C CA . TYR A 1 97 ? 16.785 -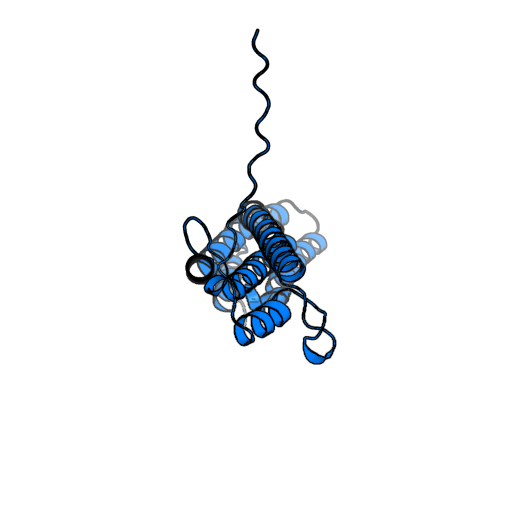0.389 -16.077 1.00 91.12 97 TYR A CA 1
ATOM 789 C C . TYR A 1 97 ? 17.398 0.673 -15.153 1.00 91.12 97 TYR A C 1
ATOM 791 O O . TYR A 1 97 ? 18.105 1.570 -15.622 1.00 91.12 97 TYR A O 1
ATOM 799 N N . TRP A 1 98 ? 17.133 0.597 -13.846 1.00 88.31 98 TRP A N 1
ATOM 800 C CA . TRP A 1 98 ? 17.560 1.574 -12.851 1.00 88.31 98 TRP A CA 1
ATOM 801 C C . TRP A 1 98 ? 18.169 0.891 -11.631 1.00 88.31 98 TRP A C 1
ATOM 803 O O . TRP A 1 98 ? 17.564 0.013 -11.025 1.00 88.31 98 TRP A O 1
ATOM 813 N N . ARG A 1 99 ? 19.360 1.339 -11.223 1.00 87.00 99 ARG A N 1
ATOM 814 C CA . ARG A 1 99 ? 20.022 0.799 -10.033 1.00 87.00 99 ARG A CA 1
ATOM 815 C C . ARG A 1 99 ? 19.507 1.475 -8.769 1.00 87.00 99 ARG A C 1
ATOM 817 O O . ARG A 1 99 ? 19.564 2.699 -8.646 1.00 87.00 99 ARG A O 1
ATOM 824 N N . PHE A 1 100 ? 19.060 0.659 -7.823 1.00 88.50 100 PHE A N 1
ATOM 825 C CA . PHE A 1 100 ? 18.694 1.073 -6.474 1.00 88.50 100 PHE A CA 1
ATOM 826 C C . PHE A 1 100 ? 19.843 0.772 -5.504 1.00 88.50 100 PHE A C 1
ATOM 828 O O . PHE A 1 100 ? 20.585 -0.190 -5.690 1.00 88.50 100 PHE A O 1
ATOM 835 N N . GLU A 1 101 ? 20.014 1.616 -4.488 1.00 84.81 101 GLU A N 1
ATOM 836 C CA . GLU A 1 101 ? 20.959 1.370 -3.395 1.00 84.81 101 GLU A CA 1
ATOM 837 C C . GLU A 1 101 ? 20.257 0.620 -2.255 1.00 84.81 101 GLU A C 1
ATOM 839 O O . GLU A 1 101 ? 19.135 0.969 -1.884 1.00 84.81 101 GLU A O 1
ATOM 844 N N . GLY A 1 102 ? 20.930 -0.375 -1.669 1.00 86.12 102 GLY A N 1
ATOM 845 C CA . GLY A 1 102 ? 20.364 -1.215 -0.609 1.00 86.12 102 GLY A CA 1
ATOM 846 C C . GLY A 1 102 ? 19.479 -2.339 -1.152 1.00 86.12 102 GLY A C 1
ATOM 847 O O . GLY A 1 102 ? 19.764 -2.884 -2.216 1.00 86.12 102 GLY A O 1
ATOM 848 N N . ASN A 1 103 ? 18.429 -2.698 -0.406 1.00 85.75 103 ASN A N 1
ATOM 849 C CA . ASN A 1 103 ? 17.472 -3.725 -0.830 1.00 85.75 103 ASN A CA 1
ATOM 850 C C . ASN A 1 103 ? 16.703 -3.241 -2.064 1.00 85.75 103 ASN A C 1
ATOM 852 O O . ASN A 1 103 ? 16.126 -2.148 -2.035 1.00 85.75 103 ASN A O 1
ATOM 856 N N . GLY A 1 104 ? 16.676 -4.059 -3.116 1.00 92.25 104 GLY A N 1
ATOM 857 C CA . GLY A 1 104 ? 15.972 -3.741 -4.356 1.00 92.25 104 GLY A CA 1
ATOM 858 C C . GLY A 1 104 ? 14.450 -3.669 -4.162 1.00 92.25 104 GLY A C 1
ATOM 859 O O . GLY A 1 104 ? 13.922 -4.281 -3.228 1.00 92.25 104 GLY A O 1
ATOM 860 N N . PRO A 1 105 ? 13.715 -2.926 -5.012 1.00 95.50 105 PRO A N 1
ATOM 861 C CA . PRO A 1 105 ? 12.255 -2.901 -4.988 1.00 95.50 105 PRO A CA 1
ATOM 862 C C . PRO A 1 105 ? 11.595 -4.284 -4.979 1.00 95.50 105 PRO A C 1
ATOM 864 O O . PRO A 1 105 ? 10.595 -4.451 -4.284 1.00 95.50 105 PRO A O 1
ATOM 867 N N . THR A 1 106 ? 12.145 -5.272 -5.697 1.00 96.88 106 THR A N 1
ATOM 868 C CA . THR A 1 106 ? 11.608 -6.645 -5.687 1.00 96.88 106 THR A CA 1
ATOM 869 C C . THR A 1 106 ? 11.687 -7.265 -4.294 1.00 96.88 106 THR A C 1
ATOM 871 O O . THR A 1 106 ? 10.686 -7.769 -3.786 1.00 96.88 106 THR A O 1
ATOM 874 N N . ASP A 1 107 ? 12.840 -7.161 -3.632 1.00 95.75 107 ASP A N 1
ATOM 875 C CA . ASP A 1 107 ? 13.023 -7.690 -2.277 1.00 95.75 107 ASP A CA 1
ATOM 876 C C . ASP A 1 107 ? 12.130 -6.963 -1.266 1.00 95.75 107 ASP A C 1
ATOM 878 O O . ASP A 1 107 ? 11.539 -7.584 -0.385 1.00 95.75 107 ASP A O 1
ATOM 882 N N . GLN A 1 108 ? 11.984 -5.643 -1.415 1.00 95.31 108 GLN A N 1
ATOM 883 C CA . GLN A 1 108 ? 11.091 -4.847 -0.572 1.00 95.31 108 GLN A CA 1
ATOM 884 C C . GLN A 1 108 ? 9.624 -5.246 -0.755 1.00 95.31 108 GLN A C 1
ATOM 886 O O . GLN A 1 108 ? 8.894 -5.343 0.230 1.00 95.31 108 GLN A O 1
ATOM 891 N N . LEU A 1 109 ? 9.182 -5.493 -1.992 1.00 96.75 109 LEU A N 1
ATOM 892 C CA . LEU A 1 109 ? 7.817 -5.941 -2.266 1.00 96.75 109 LEU A CA 1
ATOM 893 C C . LEU A 1 109 ? 7.549 -7.317 -1.647 1.00 96.75 109 LEU A C 1
ATOM 895 O O . LEU A 1 109 ? 6.479 -7.530 -1.077 1.00 96.75 109 LEU A O 1
ATOM 899 N N . ASN A 1 110 ? 8.527 -8.222 -1.712 1.00 97.00 110 ASN A N 1
ATOM 900 C CA . ASN A 1 110 ? 8.438 -9.529 -1.069 1.00 97.00 110 ASN A CA 1
ATOM 901 C C . ASN A 1 110 ? 8.324 -9.393 0.459 1.00 97.00 110 ASN A C 1
ATOM 903 O O . ASN A 1 110 ? 7.386 -9.945 1.029 1.00 97.00 110 ASN A O 1
ATOM 907 N N . ASP A 1 111 ? 9.169 -8.579 1.109 1.00 95.44 111 ASP A N 1
ATOM 908 C CA . ASP A 1 111 ? 9.080 -8.324 2.562 1.00 95.44 111 ASP A CA 1
ATOM 909 C C . ASP A 1 111 ? 7.720 -7.728 2.960 1.00 95.44 111 ASP A C 1
ATOM 911 O O . ASP A 1 111 ? 7.108 -8.149 3.945 1.00 95.44 111 ASP A O 1
ATOM 915 N N . ILE A 1 112 ? 7.206 -6.773 2.173 1.00 95.12 112 ILE A N 1
ATOM 916 C CA . ILE A 1 112 ? 5.880 -6.182 2.400 1.00 95.12 112 ILE A CA 1
ATOM 917 C C . ILE A 1 112 ? 4.803 -7.265 2.343 1.00 95.12 112 ILE A C 1
ATOM 919 O O . ILE A 1 112 ? 3.961 -7.320 3.239 1.00 95.12 112 ILE A O 1
ATOM 923 N N . ASN A 1 113 ? 4.826 -8.125 1.324 1.00 94.44 113 ASN A N 1
ATOM 924 C CA . ASN A 1 113 ? 3.825 -9.173 1.142 1.00 94.44 113 ASN A CA 1
ATOM 925 C C . ASN A 1 113 ? 3.893 -10.240 2.241 1.00 94.44 113 ASN A C 1
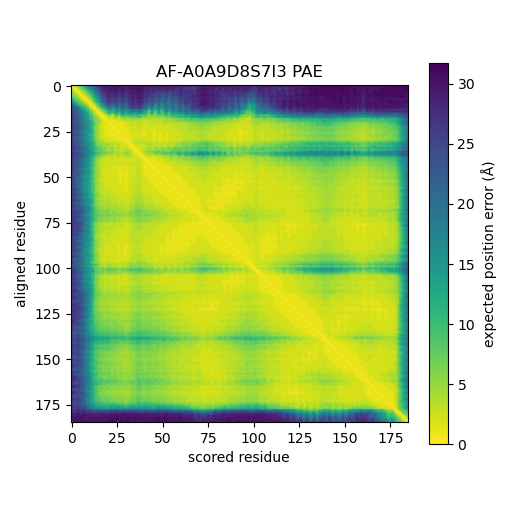ATOM 927 O O . ASN A 1 113 ? 2.852 -10.614 2.778 1.00 94.44 113 ASN A O 1
ATOM 931 N N . GLU A 1 114 ? 5.092 -10.673 2.633 1.00 95.44 114 GLU A N 1
ATOM 932 C CA . GLU A 1 114 ? 5.293 -11.652 3.710 1.00 95.44 114 GLU A CA 1
ATOM 933 C C . GLU A 1 114 ? 4.831 -11.123 5.073 1.00 95.44 114 GLU A C 1
ATOM 935 O O . GLU A 1 114 ? 4.303 -11.862 5.907 1.00 95.44 114 GLU A O 1
ATOM 940 N N . ARG A 1 115 ? 5.017 -9.824 5.321 1.00 94.62 115 ARG A N 1
ATOM 941 C CA . ARG A 1 115 ? 4.695 -9.203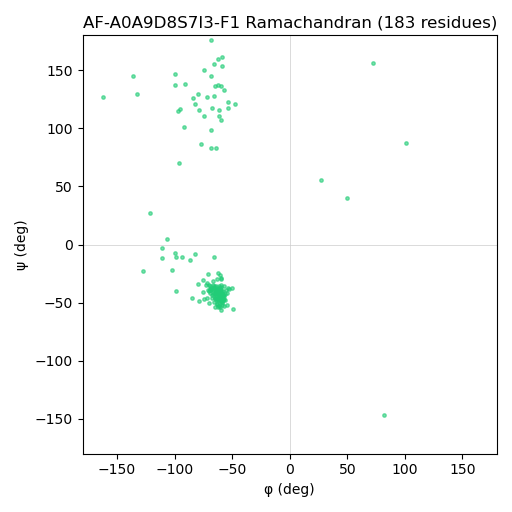 6.613 1.00 94.62 115 ARG A CA 1
ATOM 942 C C . ARG A 1 115 ? 3.304 -8.590 6.660 1.00 94.62 115 ARG A C 1
ATOM 944 O O . ARG A 1 115 ? 2.855 -8.238 7.755 1.00 94.62 115 ARG A O 1
ATOM 951 N N . ARG A 1 116 ? 2.623 -8.470 5.518 1.00 94.56 116 ARG A N 1
ATOM 952 C CA . ARG A 1 116 ? 1.340 -7.773 5.363 1.00 94.56 116 ARG A CA 1
ATOM 953 C C . ARG A 1 116 ? 0.326 -8.200 6.415 1.00 94.56 116 ARG A C 1
ATOM 955 O O . ARG A 1 116 ? -0.152 -7.357 7.170 1.00 94.56 116 ARG A O 1
ATOM 962 N N . ASP A 1 117 ? 0.054 -9.496 6.522 1.00 95.06 117 ASP A N 1
ATOM 963 C CA . ASP A 1 117 ? -0.981 -9.995 7.433 1.00 95.06 117 ASP A CA 1
ATOM 964 C C . ASP A 1 117 ? -0.623 -9.747 8.893 1.00 95.06 117 ASP A C 1
ATOM 966 O O . ASP A 1 117 ? -1.469 -9.353 9.692 1.00 95.06 117 ASP A O 1
ATOM 970 N N . ARG A 1 118 ? 0.656 -9.881 9.255 1.00 95.88 118 ARG A N 1
ATOM 971 C CA . ARG A 1 118 ? 1.117 -9.562 10.609 1.00 95.88 118 ARG A CA 1
ATOM 972 C C . ARG A 1 118 ? 0.919 -8.081 10.938 1.00 95.88 118 ARG A C 1
ATOM 974 O O . ARG A 1 118 ? 0.501 -7.766 12.052 1.00 95.88 118 ARG A O 1
ATOM 981 N N . ILE A 1 119 ? 1.217 -7.188 9.995 1.00 95.94 119 ILE A N 1
ATOM 982 C CA . ILE A 1 119 ? 1.040 -5.739 10.164 1.00 95.94 119 ILE A CA 1
ATOM 983 C C . ILE A 1 119 ? -0.450 -5.413 10.336 1.00 95.94 119 ILE A C 1
ATOM 985 O O . ILE A 1 119 ? -0.813 -4.693 11.264 1.00 95.94 119 ILE A O 1
ATOM 989 N N . ILE A 1 120 ? -1.318 -5.995 9.505 1.00 97.38 120 ILE A N 1
ATOM 990 C CA . ILE A 1 120 ? -2.769 -5.780 9.572 1.00 97.38 120 ILE A CA 1
ATOM 991 C C . ILE A 1 120 ? -3.351 -6.332 10.882 1.00 97.38 120 ILE A C 1
ATOM 993 O O . ILE A 1 120 ? -4.084 -5.613 11.558 1.00 97.38 120 ILE A O 1
ATOM 997 N N . LYS A 1 121 ? -2.995 -7.557 11.303 1.00 96.75 121 LYS A N 1
ATOM 998 C CA . LYS A 1 121 ? -3.436 -8.124 12.598 1.00 96.75 121 LYS A CA 1
ATOM 999 C C . LYS A 1 121 ? -3.002 -7.245 13.770 1.00 96.75 121 LYS A C 1
ATOM 1001 O O . LYS A 1 121 ? -3.800 -7.002 14.674 1.00 96.75 121 LYS A O 1
ATOM 1006 N N . GLY A 1 122 ? -1.765 -6.742 13.744 1.00 96.56 122 GLY A N 1
ATOM 1007 C CA . GLY A 1 122 ? -1.258 -5.800 14.745 1.00 96.56 122 GLY A CA 1
ATOM 1008 C C . GLY A 1 122 ? -2.104 -4.529 14.811 1.00 96.56 122 GLY A C 1
ATOM 1009 O O . GLY A 1 122 ? -2.626 -4.190 15.873 1.00 96.56 122 GLY A O 1
ATOM 1010 N N . PHE A 1 123 ? -2.331 -3.897 13.657 1.00 97.81 123 PHE A N 1
ATOM 1011 C CA . PHE A 1 123 ? -3.159 -2.699 13.540 1.00 97.81 123 PHE A CA 1
ATOM 1012 C C . PHE A 1 123 ? -4.594 -2.920 14.042 1.00 97.81 123 PHE A C 1
ATOM 1014 O O . PHE A 1 123 ? -5.101 -2.119 14.831 1.00 97.81 123 PHE A O 1
ATOM 1021 N N . ILE A 1 124 ? -5.246 -4.013 13.625 1.00 97.75 124 ILE A N 1
ATOM 1022 C CA . ILE A 1 124 ? -6.604 -4.361 14.066 1.00 97.75 124 ILE A CA 1
ATOM 1023 C C . ILE A 1 124 ? -6.627 -4.537 15.583 1.00 97.75 124 ILE A C 1
ATOM 1025 O O . ILE A 1 124 ? -7.473 -3.952 16.251 1.00 97.75 124 ILE A O 1
ATOM 1029 N N . ASN A 1 125 ? -5.692 -5.299 16.155 1.00 96.44 125 ASN A N 1
ATOM 1030 C CA . ASN A 1 125 ? -5.678 -5.540 17.595 1.00 96.44 125 ASN A CA 1
ATOM 1031 C C . ASN A 1 125 ? -5.523 -4.242 18.403 1.00 96.44 125 ASN A C 1
ATOM 1033 O O . ASN A 1 125 ? -6.260 -4.030 19.369 1.00 96.44 125 ASN A O 1
ATOM 1037 N N . GLU A 1 126 ? -4.590 -3.372 18.015 1.00 95.88 126 GLU A N 1
ATOM 1038 C CA . GLU A 1 126 ? -4.348 -2.099 18.699 1.00 95.88 126 GLU A CA 1
ATOM 1039 C C . GLU A 1 126 ? -5.560 -1.169 18.589 1.00 95.88 126 GLU A C 1
ATOM 1041 O O . GLU A 1 126 ? -6.118 -0.744 19.603 1.00 95.88 126 GLU A O 1
ATOM 1046 N N . THR A 1 127 ? -6.028 -0.911 17.367 1.00 96.81 127 THR A N 1
ATOM 1047 C CA . THR A 1 127 ? -7.109 0.055 17.127 1.00 96.81 127 THR A CA 1
ATOM 1048 C C . THR A 1 127 ? -8.470 -0.440 17.603 1.00 96.81 127 THR A C 1
ATOM 1050 O O . THR A 1 127 ? -9.256 0.354 18.116 1.00 96.81 127 THR A O 1
ATOM 1053 N N . PHE A 1 128 ? -8.744 -1.746 17.532 1.00 96.75 128 PHE A N 1
ATOM 1054 C CA . PHE A 1 128 ? -9.972 -2.310 18.087 1.00 96.75 128 PHE A CA 1
ATOM 1055 C C . PHE A 1 128 ? -9.979 -2.262 19.618 1.00 96.75 128 PHE A C 1
ATOM 1057 O O . PHE A 1 128 ? -11.011 -1.994 20.222 1.00 96.75 128 PHE A O 1
ATOM 1064 N N . THR A 1 129 ? -8.827 -2.446 20.274 1.00 94.94 129 THR A N 1
ATOM 1065 C CA . THR A 1 129 ? -8.732 -2.266 21.735 1.00 94.94 129 THR A CA 1
ATOM 1066 C C . THR A 1 129 ? -9.081 -0.837 22.144 1.00 94.94 129 THR A C 1
ATOM 1068 O O . THR A 1 129 ? -9.761 -0.626 23.147 1.00 94.94 129 THR A O 1
ATOM 1071 N N . GLU A 1 130 ? -8.637 0.154 21.374 1.00 95.19 130 GLU A N 1
ATOM 1072 C CA . GLU A 1 130 ? -9.000 1.552 21.612 1.00 95.19 130 GLU A CA 1
ATOM 1073 C C . GLU A 1 130 ? -10.479 1.820 21.327 1.00 95.19 130 GLU A C 1
ATOM 1075 O O . GLU A 1 130 ? -11.124 2.529 22.099 1.00 95.19 130 GLU A O 1
ATOM 1080 N N . LEU A 1 131 ? -11.035 1.216 20.274 1.00 96.00 131 LEU A N 1
ATOM 1081 C CA . LEU A 1 131 ? -12.459 1.300 19.965 1.00 96.00 131 LEU A CA 1
ATOM 1082 C C . LEU A 1 131 ? -13.322 0.752 21.107 1.00 96.00 131 LEU A C 1
ATOM 1084 O O . LEU A 1 131 ? -14.284 1.406 21.496 1.00 96.00 131 LEU A O 1
ATOM 1088 N N . VAL A 1 132 ? -12.976 -0.411 21.667 1.00 95.50 132 VAL A N 1
ATOM 1089 C CA . VAL A 1 132 ? -13.715 -1.012 22.791 1.00 95.50 132 VAL A CA 1
ATOM 1090 C C . VAL A 1 132 ? -13.761 -0.049 23.979 1.00 95.50 132 VAL A C 1
ATOM 1092 O O . VAL A 1 132 ? -14.842 0.218 24.496 1.00 95.50 132 VAL A O 1
ATOM 1095 N N . LYS A 1 133 ? -12.632 0.578 24.336 1.00 94.44 133 LYS A N 1
ATOM 1096 C CA . LYS A 1 133 ? -12.597 1.605 25.394 1.00 94.44 133 LYS A CA 1
ATOM 1097 C C . LYS A 1 133 ? -13.507 2.794 25.074 1.00 94.44 133 LYS A C 1
ATOM 1099 O O . LYS A 1 133 ? -14.284 3.227 25.919 1.00 94.44 133 LYS A O 1
ATOM 1104 N N . GLN A 1 134 ? -13.475 3.290 23.835 1.00 94.81 134 GLN A N 1
ATOM 1105 C CA . GLN A 1 134 ? -14.360 4.380 23.403 1.00 94.81 134 GLN A CA 1
ATOM 1106 C C . GLN A 1 134 ? -15.843 3.984 23.477 1.00 94.81 134 GLN A C 1
ATOM 1108 O O . GLN A 1 134 ? -16.692 4.798 23.852 1.00 94.81 134 GLN A O 1
ATOM 1113 N N . ILE A 1 135 ? -16.172 2.736 23.139 1.00 94.56 135 ILE A N 1
ATOM 1114 C CA . ILE A 1 135 ? -17.523 2.182 23.247 1.00 94.56 135 ILE A CA 1
ATOM 1115 C C . ILE A 1 135 ? -17.954 2.089 24.717 1.00 94.56 135 ILE A C 1
ATOM 1117 O O . ILE A 1 135 ? -19.097 2.425 25.031 1.00 94.56 135 ILE A O 1
ATOM 1121 N N . GLU A 1 136 ? -17.077 1.667 25.627 1.00 93.50 136 GLU A N 1
ATOM 1122 C CA . GLU A 1 136 ? -17.354 1.598 27.069 1.00 93.50 136 GLU A CA 1
ATOM 1123 C C . GLU A 1 136 ? -17.635 2.985 27.664 1.00 93.50 136 GLU A C 1
ATOM 1125 O O . GLU A 1 136 ? -18.640 3.167 28.354 1.00 93.50 136 GLU A O 1
ATOM 1130 N N . GLU A 1 137 ? -16.811 3.979 27.323 1.00 95.38 137 GLU A N 1
ATOM 1131 C CA . GLU A 1 137 ? -16.921 5.365 27.801 1.00 95.38 137 GLU A CA 1
ATOM 1132 C C . GLU A 1 137 ? -18.129 6.118 27.213 1.00 95.38 137 GLU A C 1
ATOM 1134 O O . GLU A 1 137 ? -18.664 7.062 27.810 1.00 95.38 137 GLU A O 1
ATOM 1139 N N . THR A 1 138 ? -18.597 5.709 26.034 1.00 95.81 138 THR A N 1
ATOM 1140 C CA . THR A 1 138 ? -19.733 6.344 25.364 1.00 95.81 138 THR A CA 1
ATOM 1141 C C . THR A 1 138 ? -21.040 6.017 26.091 1.00 95.81 138 THR A C 1
ATOM 1143 O O . THR A 1 138 ? -21.398 4.867 26.276 1.00 95.81 138 THR A O 1
ATOM 1146 N N . LYS A 1 139 ? -21.843 7.018 26.468 1.00 94.75 139 LYS A N 1
ATOM 1147 C CA . LYS A 1 139 ? -23.131 6.761 27.154 1.00 94.75 139 LYS A CA 1
ATOM 1148 C C . LYS A 1 139 ? -24.268 6.363 26.213 1.00 94.75 139 LYS A C 1
ATOM 1150 O O . LYS A 1 139 ? -25.160 5.617 26.592 1.00 94.75 139 LYS A O 1
ATOM 1155 N N . SER A 1 140 ? -24.270 6.914 25.002 1.00 96.25 140 SER A N 1
ATOM 1156 C CA . SER A 1 140 ? -25.383 6.777 24.061 1.00 96.25 140 SER A CA 1
ATOM 1157 C C . SER A 1 140 ? -25.299 5.447 23.302 1.00 96.25 140 SER A C 1
ATOM 1159 O O . SER A 1 140 ? -24.321 5.247 22.577 1.00 96.25 140 SER A O 1
ATOM 1161 N N . PRO A 1 141 ? -26.321 4.572 23.388 1.00 93.12 141 PRO A N 1
ATOM 1162 C CA . PRO A 1 141 ? -26.324 3.301 22.667 1.00 93.12 141 PRO A CA 1
ATOM 1163 C C . PRO A 1 141 ? -26.200 3.470 21.150 1.00 93.12 141 PRO A C 1
ATOM 1165 O O . PRO A 1 141 ? -25.438 2.746 20.520 1.00 93.12 141 PRO A O 1
ATOM 1168 N N . SER A 1 142 ? -26.875 4.461 20.558 1.00 95.62 142 SER A N 1
ATOM 1169 C CA . SER A 1 142 ? -26.789 4.714 19.112 1.00 95.62 142 SER A CA 1
ATOM 1170 C C . SER A 1 142 ? -25.387 5.144 18.679 1.00 95.62 142 SER A C 1
ATOM 1172 O O . SER A 1 142 ? -24.912 4.727 17.626 1.00 95.62 142 SER A O 1
ATOM 1174 N N . LYS A 1 143 ? -24.685 5.928 19.508 1.00 95.31 143 LYS A N 1
ATOM 1175 C CA . LYS A 1 143 ? -23.288 6.293 19.240 1.00 95.31 143 LYS A CA 1
ATOM 1176 C C . LYS A 1 143 ? -22.346 5.094 19.349 1.00 95.31 143 LYS A C 1
ATOM 1178 O O . LYS A 1 143 ? -21.436 5.006 18.535 1.00 95.31 143 LYS A O 1
ATOM 1183 N N . LYS A 1 144 ? -22.570 4.170 20.295 1.00 94.62 144 LYS A N 1
ATOM 1184 C CA . LYS A 1 144 ? -21.788 2.921 20.395 1.00 94.62 144 LYS A CA 1
ATOM 1185 C C . LYS A 1 144 ? -21.894 2.086 19.122 1.00 94.62 144 LYS A C 1
ATOM 1187 O O . LYS A 1 144 ? -20.867 1.715 18.568 1.00 94.62 144 LYS A O 1
ATOM 1192 N N . HIS A 1 145 ? -23.123 1.853 18.655 1.00 93.88 145 HIS A N 1
ATOM 1193 C CA . HIS A 1 145 ? -23.375 1.103 17.421 1.00 93.88 145 HIS A CA 1
ATOM 1194 C C . HIS A 1 145 ? -22.687 1.773 16.239 1.00 93.88 145 HIS A C 1
ATOM 1196 O O . HIS A 1 145 ? -21.895 1.138 15.562 1.00 93.88 145 HIS A O 1
ATOM 1202 N N . LYS A 1 146 ? -22.867 3.089 16.081 1.00 95.81 146 LYS A N 1
ATOM 1203 C CA . LYS A 1 146 ? -22.212 3.828 15.002 1.00 95.81 146 LYS A CA 1
ATOM 1204 C C . LYS A 1 146 ? -20.683 3.697 15.024 1.00 95.81 146 LYS A C 1
ATOM 1206 O O . LYS A 1 146 ? -20.088 3.493 13.976 1.00 95.81 146 LYS A O 1
ATOM 1211 N N . LEU A 1 147 ? -20.043 3.813 16.192 1.00 94.69 147 LEU A N 1
ATOM 1212 C CA . LEU A 1 147 ? -18.587 3.655 16.312 1.00 94.69 147 LEU A CA 1
ATOM 1213 C C . LEU A 1 147 ? -18.127 2.262 15.863 1.00 94.69 147 LEU A C 1
ATOM 1215 O O . LEU A 1 147 ? -17.127 2.143 15.156 1.00 94.69 147 LEU A O 1
ATOM 1219 N N . PHE A 1 148 ? -18.859 1.222 16.268 1.00 95.38 148 PHE A N 1
ATOM 1220 C CA . PHE A 1 148 ? -18.584 -0.149 15.855 1.00 95.38 148 PHE A CA 1
ATOM 1221 C C . PHE A 1 148 ? -18.801 -0.344 14.349 1.00 95.38 148 PHE A C 1
ATOM 1223 O O . PHE A 1 148 ? -17.896 -0.824 13.667 1.00 95.38 148 PHE A O 1
ATOM 1230 N N . ASP A 1 149 ? -19.945 0.098 13.825 1.00 94.88 149 ASP A N 1
ATOM 1231 C CA . ASP A 1 149 ? -20.306 -0.012 12.411 1.00 94.88 149 ASP A CA 1
ATOM 1232 C C . ASP A 1 149 ? -19.294 0.721 11.525 1.00 94.88 149 ASP A C 1
ATOM 1234 O O . ASP A 1 149 ? -18.822 0.169 10.535 1.00 94.88 149 ASP A O 1
ATOM 1238 N N . ASP A 1 150 ? -18.900 1.946 11.884 1.00 94.94 150 ASP A N 1
ATOM 1239 C CA . ASP A 1 150 ? -17.912 2.731 11.136 1.00 94.94 150 ASP A CA 1
ATOM 1240 C C . ASP A 1 150 ? -16.553 2.002 11.075 1.00 94.94 150 ASP A C 1
ATOM 1242 O O . ASP A 1 150 ? -15.876 2.002 10.036 1.00 94.94 150 ASP A O 1
ATOM 1246 N N . TYR A 1 151 ? -16.157 1.337 12.165 1.00 95.50 151 TYR A N 1
ATOM 1247 C CA . TYR A 1 151 ? -14.935 0.536 12.211 1.00 95.50 151 TYR A CA 1
ATOM 1248 C C . TYR A 1 151 ? -15.054 -0.737 11.366 1.00 95.50 151 TYR A C 1
ATOM 1250 O O . TYR A 1 151 ? -14.205 -0.983 10.507 1.00 95.50 151 TYR A O 1
ATOM 1258 N N . GLN A 1 152 ? -16.125 -1.514 11.549 1.00 95.19 152 GLN A N 1
ATOM 1259 C CA . GLN A 1 152 ? -16.383 -2.739 10.793 1.00 95.19 152 GLN A CA 1
ATOM 1260 C C . GLN A 1 152 ? -16.475 -2.457 9.289 1.00 95.19 152 GLN A C 1
ATOM 1262 O O . GLN A 1 152 ? -15.806 -3.120 8.495 1.00 95.19 152 GLN A O 1
ATOM 1267 N N . ASN A 1 153 ? -17.231 -1.431 8.894 1.00 95.38 153 ASN A N 1
ATOM 1268 C CA . ASN A 1 153 ? -17.352 -0.993 7.506 1.00 95.38 153 ASN A CA 1
ATOM 1269 C C . ASN A 1 153 ? -15.996 -0.590 6.929 1.00 95.38 153 ASN A C 1
ATOM 1271 O O . ASN A 1 153 ? -15.719 -0.844 5.759 1.00 95.38 153 ASN A O 1
ATOM 1275 N N . SER A 1 154 ? -15.112 -0.004 7.741 1.00 95.00 154 SER A N 1
ATOM 1276 C CA . SER A 1 154 ? -13.758 0.306 7.291 1.00 95.00 154 SER A CA 1
ATOM 1277 C C . SER A 1 154 ? -12.922 -0.943 7.014 1.00 95.00 154 SER A C 1
ATOM 1279 O O . SER A 1 154 ? -12.090 -0.899 6.114 1.00 95.00 154 SER A O 1
ATOM 1281 N N . LEU A 1 155 ? -13.136 -2.057 7.717 1.00 95.44 155 LEU A N 1
ATOM 1282 C CA . LEU A 1 155 ? -12.481 -3.326 7.383 1.00 95.44 155 LEU A CA 1
ATOM 1283 C C . LEU A 1 155 ? -13.098 -3.961 6.129 1.00 95.44 155 LEU A C 1
ATOM 1285 O O . LEU A 1 155 ? -12.368 -4.347 5.220 1.00 95.44 155 LEU A O 1
ATOM 1289 N N . ILE A 1 156 ? -14.434 -4.016 6.054 1.00 94.50 156 ILE A N 1
ATOM 1290 C CA . ILE A 1 156 ? -15.180 -4.625 4.937 1.00 94.50 156 ILE A CA 1
ATOM 1291 C C . ILE A 1 156 ? -14.873 -3.917 3.615 1.00 94.50 156 ILE A C 1
ATOM 1293 O O . ILE A 1 156 ? -14.552 -4.563 2.621 1.00 94.50 156 ILE A O 1
ATOM 1297 N N . ASN A 1 157 ? -14.892 -2.582 3.604 1.00 95.25 157 ASN A N 1
ATOM 1298 C CA . ASN A 1 157 ? -14.604 -1.790 2.404 1.00 95.25 157 ASN A CA 1
ATOM 1299 C C . ASN A 1 157 ? -13.149 -1.922 1.925 1.00 95.25 157 ASN A C 1
ATOM 1301 O O . ASN A 1 157 ? -12.813 -1.444 0.844 1.00 95.25 157 ASN A O 1
ATOM 1305 N N . ASN A 1 158 ? -12.278 -2.531 2.730 1.00 95.25 158 ASN A N 1
ATOM 1306 C CA . ASN A 1 158 ? -10.880 -2.772 2.404 1.00 95.25 158 ASN A CA 1
ATOM 1307 C C . ASN A 1 158 ? -10.543 -4.274 2.444 1.00 95.25 158 ASN A C 1
ATOM 1309 O O . ASN A 1 158 ? -9.396 -4.627 2.710 1.00 95.25 158 ASN A O 1
ATOM 1313 N N . ILE A 1 159 ? -11.520 -5.160 2.196 1.00 93.12 159 ILE A N 1
ATOM 1314 C CA . ILE A 1 159 ? -11.331 -6.621 2.242 1.00 93.12 159 ILE A CA 1
ATOM 1315 C C . ILE A 1 159 ? -10.288 -7.127 1.234 1.00 93.12 159 ILE A C 1
ATOM 1317 O O . ILE A 1 159 ? -9.635 -8.132 1.490 1.00 93.12 159 ILE A O 1
ATOM 1321 N N . ASP A 1 160 ? -10.072 -6.396 0.137 1.00 93.00 160 ASP A N 1
ATOM 1322 C CA . ASP A 1 160 ? -9.038 -6.659 -0.871 1.00 93.00 160 ASP A CA 1
ATOM 1323 C C . ASP A 1 160 ? -7.618 -6.637 -0.286 1.00 93.00 160 ASP A C 1
ATOM 1325 O O . ASP A 1 160 ? -6.764 -7.425 -0.685 1.00 93.00 160 ASP A O 1
ATOM 1329 N N . ILE A 1 161 ? -7.373 -5.744 0.676 1.00 94.00 161 ILE A N 1
ATOM 1330 C CA . ILE A 1 161 ? -6.084 -5.615 1.369 1.00 94.00 161 ILE A CA 1
ATOM 1331 C C . ILE A 1 161 ? -6.111 -6.319 2.718 1.00 94.00 161 ILE A C 1
ATOM 1333 O O . ILE A 1 161 ? -5.123 -6.939 3.103 1.00 94.00 161 ILE A O 1
ATOM 1337 N N . CYS A 1 162 ? -7.224 -6.200 3.443 1.00 93.00 162 CYS A N 1
ATOM 1338 C CA . CYS A 1 162 ? -7.416 -6.824 4.741 1.00 93.00 162 CYS A CA 1
ATOM 1339 C C . CYS A 1 162 ? -7.314 -8.342 4.611 1.00 93.00 162 CYS A C 1
ATOM 1341 O O . CYS A 1 162 ? -6.605 -8.956 5.387 1.00 93.00 162 CYS A O 1
ATOM 1343 N N . GLY A 1 163 ? -7.941 -8.949 3.608 1.00 92.19 163 GLY A N 1
ATOM 1344 C CA . GLY A 1 163 ? -7.987 -10.398 3.471 1.00 92.19 163 GLY A CA 1
ATOM 1345 C C . GLY A 1 163 ? -8.910 -11.061 4.497 1.00 92.19 163 GLY A C 1
ATOM 1346 O O . GLY A 1 163 ? -9.195 -10.532 5.577 1.00 92.19 163 GLY A O 1
ATOM 1347 N N . GLU A 1 164 ? -9.390 -12.249 4.144 1.00 92.38 164 GLU A N 1
ATOM 1348 C CA . GLU A 1 164 ? -10.380 -12.980 4.939 1.00 92.38 164 GLU A CA 1
ATOM 1349 C C . GLU A 1 164 ? -9.835 -13.371 6.316 1.00 92.38 164 GLU A C 1
ATOM 1351 O O . GLU A 1 164 ? -10.513 -13.170 7.319 1.00 92.38 164 GLU A O 1
ATOM 1356 N N . GLU A 1 165 ? -8.581 -13.824 6.410 1.00 94.06 165 GLU A N 1
ATOM 1357 C CA . GLU A 1 165 ? -7.983 -14.226 7.691 1.00 94.06 165 GLU A CA 1
ATOM 1358 C C . GLU A 1 165 ? -7.927 -13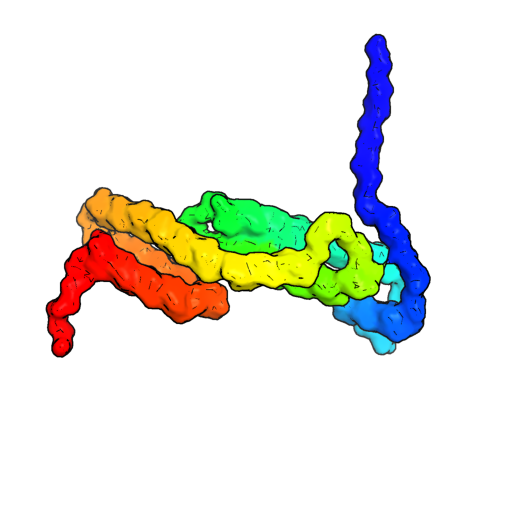.095 8.726 1.00 94.06 165 GLU A C 1
ATOM 1360 O O . GLU A 1 165 ? -8.122 -13.321 9.923 1.00 94.06 165 GLU A O 1
ATOM 1365 N N . ASN A 1 166 ? -7.641 -11.867 8.287 1.00 95.44 166 ASN A N 1
ATOM 1366 C CA . ASN A 1 166 ? -7.574 -10.715 9.185 1.00 95.44 166 ASN A CA 1
ATOM 1367 C C . ASN A 1 166 ? -8.978 -10.264 9.597 1.00 95.44 166 ASN A C 1
ATOM 1369 O O . ASN A 1 166 ? -9.177 -9.800 10.723 1.00 95.44 166 ASN A O 1
ATOM 1373 N N . PHE A 1 167 ? -9.967 -10.459 8.724 1.00 93.88 167 PHE A N 1
ATOM 1374 C CA . PHE A 1 167 ? -11.365 -10.236 9.062 1.00 93.88 167 PHE A CA 1
ATOM 1375 C C . PHE A 1 167 ? -11.897 -11.286 10.051 1.00 93.88 167 PHE A C 1
ATOM 1377 O O . PHE A 1 167 ? -12.576 -10.936 11.016 1.00 93.88 167 PHE A O 1
ATOM 1384 N N . GLU A 1 168 ? -11.522 -12.557 9.894 1.00 94.62 168 GLU A N 1
ATOM 1385 C CA . GLU A 1 168 ? -11.818 -13.607 10.877 1.00 94.62 168 GLU A CA 1
ATOM 1386 C C . GLU A 1 168 ? -11.139 -13.332 12.225 1.00 94.62 168 GLU A C 1
ATOM 1388 O O . GLU A 1 168 ? -11.749 -13.488 13.286 1.00 94.62 168 GLU A O 1
ATOM 1393 N N . PHE A 1 169 ? -9.903 -12.822 12.209 1.00 96.50 169 PHE A N 1
ATOM 1394 C CA . PHE A 1 169 ? -9.237 -12.347 13.421 1.00 96.50 169 PHE A CA 1
ATOM 1395 C C . PHE A 1 169 ? -10.022 -11.216 14.109 1.00 96.50 169 PHE A C 1
ATOM 1397 O O . PHE A 1 169 ? -10.199 -11.244 15.327 1.00 96.50 169 PHE A O 1
ATOM 1404 N N . PHE A 1 170 ? -10.557 -10.257 13.349 1.00 96.12 170 PHE A N 1
ATOM 1405 C CA . PHE A 1 170 ? -11.439 -9.221 13.890 1.00 96.12 170 PHE A CA 1
ATOM 1406 C C . PHE A 1 170 ? -12.721 -9.802 14.514 1.00 96.12 170 PHE A C 1
ATOM 1408 O O . PHE A 1 170 ? -13.079 -9.418 15.630 1.00 96.12 170 PHE A O 1
ATOM 1415 N N . LYS A 1 171 ? -13.389 -10.762 13.859 1.00 94.12 171 LYS A N 1
ATOM 1416 C CA . LYS A 1 171 ? -14.575 -11.438 14.425 1.00 94.12 171 LYS A CA 1
ATOM 1417 C C . LYS A 1 171 ? -14.254 -12.136 15.746 1.00 94.12 171 LYS A C 1
ATOM 1419 O O . LYS A 1 171 ? -15.019 -12.027 16.705 1.00 94.12 171 LYS A O 1
ATOM 1424 N N . LYS A 1 172 ? -13.103 -12.811 15.821 1.00 94.75 172 LYS A N 1
ATOM 1425 C CA . LYS A 1 172 ? -12.612 -13.424 17.062 1.00 94.75 172 LYS A CA 1
ATOM 1426 C C . LYS A 1 172 ? -12.450 -12.381 18.171 1.00 94.75 172 LYS A C 1
ATOM 1428 O O . LYS A 1 172 ? -12.961 -12.585 19.268 1.00 94.75 172 LYS A O 1
ATOM 1433 N N . LEU A 1 173 ? -11.819 -11.243 17.875 1.00 94.31 173 LEU A N 1
ATOM 1434 C CA . LEU A 1 173 ? -11.679 -10.148 18.840 1.00 94.31 173 LEU A CA 1
ATOM 1435 C C . LEU A 1 173 ? -13.030 -9.588 19.301 1.00 94.31 173 LEU A C 1
ATOM 1437 O O . LEU A 1 173 ? -13.166 -9.246 20.474 1.00 94.31 173 LEU A O 1
ATOM 1441 N N . CYS A 1 174 ? -14.027 -9.501 18.414 1.00 93.50 174 CYS A N 1
ATOM 1442 C CA . CYS A 1 174 ? -15.376 -9.072 18.791 1.00 93.50 174 CYS A CA 1
ATOM 1443 C C . CYS A 1 174 ? -15.982 -10.005 19.846 1.00 93.50 174 CYS A C 1
ATOM 1445 O O . CYS A 1 174 ? -16.478 -9.528 20.864 1.00 93.50 174 CYS A O 1
ATOM 1447 N N . ARG A 1 175 ? -15.878 -11.326 19.648 1.00 90.19 175 ARG A N 1
ATOM 1448 C CA . ARG A 1 175 ? -16.350 -12.323 20.624 1.00 90.19 175 ARG A CA 1
ATOM 1449 C C . ARG A 1 175 ? -15.633 -12.181 21.969 1.00 90.19 175 ARG A C 1
ATOM 1451 O O . ARG A 1 175 ? -16.282 -12.158 23.007 1.00 90.19 175 ARG A O 1
ATOM 1458 N N . GLU A 1 176 ? -14.309 -12.030 21.943 1.00 90.56 176 GLU A N 1
ATOM 1459 C CA . GLU A 1 176 ? -13.472 -11.967 23.151 1.00 90.56 176 GLU A CA 1
ATOM 1460 C C . GLU A 1 176 ? -13.644 -10.677 23.963 1.00 90.56 176 GLU A C 1
ATOM 1462 O O . GLU A 1 176 ? -13.607 -10.719 25.189 1.00 90.56 176 GLU A O 1
ATOM 1467 N N . LYS A 1 177 ? -13.779 -9.521 23.301 1.00 87.38 177 LYS A N 1
ATOM 1468 C CA . LYS A 1 177 ? -13.737 -8.209 23.973 1.00 87.38 177 LYS A CA 1
ATOM 1469 C C . LYS A 1 177 ? -15.102 -7.574 24.188 1.00 87.38 177 LYS A C 1
ATOM 1471 O O . LYS A 1 177 ? -15.224 -6.710 25.047 1.00 87.38 177 LYS A O 1
ATOM 1476 N N . LEU A 1 178 ? -16.112 -7.968 23.415 1.00 83.31 178 LEU A N 1
ATOM 1477 C CA . LEU A 1 178 ? -17.472 -7.438 23.543 1.00 83.31 178 LEU A CA 1
ATOM 1478 C C . LEU A 1 178 ? -18.443 -8.447 24.176 1.00 83.31 178 LEU A C 1
ATOM 1480 O O . LEU A 1 178 ? -19.627 -8.142 24.273 1.00 83.31 178 LEU A O 1
ATOM 1484 N N . ASN A 1 179 ? -17.956 -9.614 24.627 1.00 69.81 179 ASN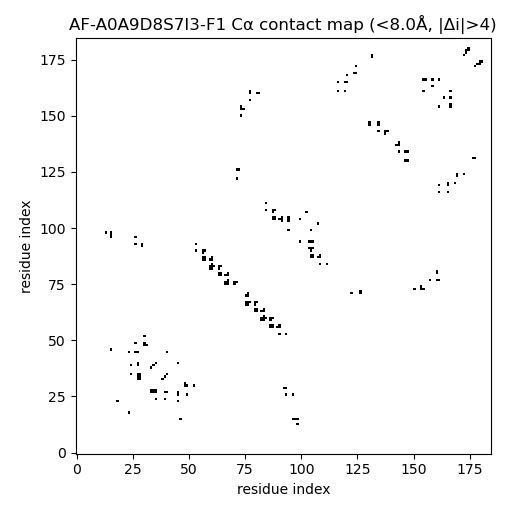 A N 1
ATOM 1485 C CA . ASN A 1 179 ? -18.766 -10.692 25.213 1.00 69.81 179 ASN A CA 1
ATOM 1486 C C . ASN A 1 179 ? -19.983 -11.060 24.352 1.00 69.81 179 ASN A C 1
ATOM 1488 O O . ASN A 1 179 ? -21.074 -11.302 24.866 1.00 69.81 179 ASN A O 1
ATOM 1492 N N . VAL A 1 180 ? -19.807 -11.098 23.030 1.00 60.12 180 VAL A N 1
ATOM 1493 C CA . VAL A 1 180 ? -20.843 -11.612 22.130 1.00 60.12 180 VAL A CA 1
ATOM 1494 C C . VAL A 1 180 ? -20.794 -13.137 22.213 1.00 60.12 180 VAL A C 1
ATOM 1496 O O . VAL A 1 180 ? -20.058 -13.787 21.470 1.00 60.12 180 VAL A O 1
ATOM 1499 N N . SER A 1 181 ? -21.509 -13.706 23.184 1.00 46.28 181 SER A N 1
ATOM 1500 C CA . SER A 1 181 ? -21.844 -15.129 23.211 1.00 46.28 181 SER A CA 1
ATOM 1501 C C . SER A 1 181 ? -22.764 -15.440 22.031 1.00 46.28 181 SER A C 1
ATOM 1503 O O . SER A 1 181 ? -23.688 -14.676 21.756 1.00 46.28 181 SER A O 1
ATOM 1505 N N . GLU A 1 182 ? -22.514 -16.548 21.329 1.00 46.62 182 GLU A N 1
ATOM 1506 C CA . GLU A 1 182 ? -23.484 -17.133 20.399 1.00 46.62 182 GLU A CA 1
ATOM 1507 C C . GLU A 1 182 ? -24.705 -17.590 21.208 1.00 46.62 182 GLU A C 1
ATOM 1509 O O . GLU A 1 182 ? -24.806 -18.737 21.631 1.00 46.62 182 GLU A O 1
ATOM 1514 N N . GLU A 1 183 ? -25.619 -16.665 21.488 1.00 40.50 183 GLU A N 1
ATOM 1515 C CA . GLU A 1 183 ? -26.996 -17.006 21.803 1.00 40.50 183 GLU A CA 1
ATOM 1516 C C . GLU A 1 183 ? -27.789 -16.980 20.496 1.00 40.50 183 GLU A C 1
ATOM 1518 O O . GLU A 1 183 ? -28.178 -15.919 20.011 1.00 40.50 183 GLU A O 1
ATOM 1523 N N . GLY A 1 184 ? -28.023 -18.176 19.954 1.00 45.06 184 GLY A N 1
ATOM 1524 C CA . GLY A 1 184 ? -29.129 -18.450 1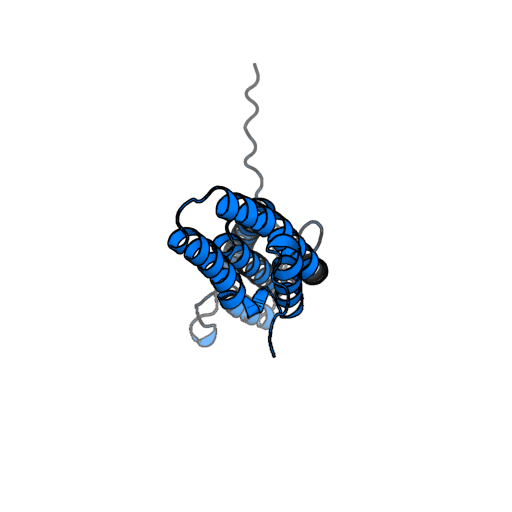9.043 1.00 45.06 184 GLY A CA 1
ATOM 1525 C C . GLY A 1 184 ? -28.775 -18.509 17.562 1.00 45.06 184 GLY A C 1
ATOM 1526 O O . GLY A 1 184 ? -28.977 -17.535 16.848 1.00 45.06 184 GLY A O 1
ATOM 1527 N N . GLU A 1 185 ? -28.371 -19.695 17.109 1.00 33.03 185 GLU A N 1
ATOM 1528 C CA . GLU A 1 185 ? -29.100 -20.456 16.079 1.00 33.03 185 GLU A CA 1
ATOM 1529 C C . GLU A 1 185 ? -28.967 -21.960 16.361 1.00 33.03 185 GLU A C 1
ATOM 1531 O O . GLU A 1 185 ? -27.838 -22.412 16.661 1.00 33.03 185 GLU A O 1
#

Solvent-accessible surface area (backbone atoms only — not comparable to full-atom values): 10770 Å² total; per-residue (Å²): 138,82,84,74,77,79,74,70,80,80,70,84,77,75,78,67,73,92,68,56,75,66,54,51,52,54,50,38,66,73,49,40,91,62,52,61,94,80,49,73,71,53,69,72,57,44,55,51,32,45,52,53,47,52,56,50,28,53,53,47,22,54,53,16,53,53,37,53,76,67,56,78,47,58,65,60,28,55,53,17,50,51,43,26,51,53,25,30,55,57,42,38,74,43,44,92,72,44,90,69,80,79,79,41,42,58,59,50,45,49,52,48,63,75,43,42,64,61,54,50,46,50,50,48,55,57,42,48,54,53,47,52,52,52,40,68,72,44,85,49,68,70,57,34,50,48,58,50,49,57,52,50,50,43,48,60,80,35,40,91,78,54,36,68,70,46,51,50,50,49,53,51,48,45,38,73,75,66,68,56,67,93,79,84,132

Secondary structure (DSSP, 8-state):
------PPP-----PPPPP-HHHHHHHHHHH-SS-TTT-PPPHHHHHHHHHHHHHHHHHHHHHHHHHHHH---HHHHHHHHHHHHHHHHHHHHHTTTSPPSSS-HHHHHHHHHHHHHHHHHHHHHHHHHHHHHHHHH---HHHHHHHHHHHHHHHHTTHHHH-HHHHHHHHHHHHHHH-------

pLDDT: mean 87.83, std 16.99, range [33.03, 98.12]

Foldseek 3Di:
DDPDDPDDPPPPPPPWDDDDPVRQQQLCVLQHPDHVVRPRDDPVVSVVSLVVLLVVLVVQLVVLVVCLVDDLDLLSNLVSLVSNLVSLVSQVSCCVGDDDPDDGSVRVNVVCVVCQQVSLLVSLVVSVVVLLVVLVPDPDPVVSVVSVCSVLVSCVVSCVSCPPVNNVSNVVCCCVRVVPDPDDD

Radius of gyration: 23.13 Å; Cα contacts (8 Å, |Δi|>4): 129; chains: 1; bounding box: 64×52×59 Å

Sequence (185 aa):
MFFKKKEKPQGYVHRPRDFDRDERIEIQKIVSSIPVTRKMLSYDLLITAINNYVVKNIKIGANAARNVNTTKHPQVFFSSMRDLISSTENLVKIEPYWRFEGNGPTDQLNDINERRDRIIKGFINETFTELVKQIEETKSPSKKHKLFDDYQNSLINNIDICGEENFEFFKKLCREKLNVSEEGE